Protein AF-A0A2T4VBN2-F1 (afdb_monomer_lite)

Structure (mmCIF, N/CA/C/O backbone):
data_AF-A0A2T4VBN2-F1
#
_entry.id   AF-A0A2T4VBN2-F1
#
loop_
_atom_site.group_PDB
_atom_site.id
_atom_site.type_symbol
_atom_site.label_atom_id
_atom_site.label_alt_id
_atom_site.label_comp_id
_atom_site.label_asym_id
_atom_site.label_entity_id
_atom_site.label_seq_id
_atom_site.pdbx_PDB_ins_code
_atom_site.Cartn_x
_atom_site.Cartn_y
_atom_site.Cartn_z
_atom_site.occupancy
_atom_site.B_iso_or_equiv
_atom_site.auth_seq_id
_atom_site.auth_comp_id
_atom_site.auth_asym_id
_atom_site.auth_atom_id
_atom_site.pdbx_PDB_model_num
ATOM 1 N N . MET A 1 1 ? -14.893 37.571 8.658 1.00 33.41 1 MET A N 1
ATOM 2 C CA . MET A 1 1 ? -15.245 36.836 7.419 1.00 33.41 1 MET A CA 1
ATOM 3 C C . MET A 1 1 ? -14.969 35.357 7.660 1.00 33.41 1 MET A C 1
ATOM 5 O O . MET A 1 1 ? -13.804 34.991 7.720 1.00 33.41 1 MET A O 1
ATOM 9 N N . SER A 1 2 ? -15.997 34.533 7.894 1.00 36.75 2 SER A N 1
ATOM 10 C CA . SER A 1 2 ? -15.794 33.110 8.220 1.00 36.75 2 SER A CA 1
ATOM 11 C C . SER A 1 2 ? -15.660 32.275 6.946 1.00 36.75 2 SER A C 1
ATOM 13 O O . SER A 1 2 ? -16.577 32.267 6.126 1.00 36.75 2 SER A O 1
ATOM 15 N N . LYS A 1 3 ? -14.530 31.581 6.764 1.00 37.19 3 LYS A N 1
ATOM 16 C CA . LYS A 1 3 ? -14.321 30.634 5.656 1.00 37.19 3 LYS A CA 1
ATOM 17 C C . LYS A 1 3 ? -14.741 29.217 6.066 1.00 37.19 3 LYS A C 1
ATOM 19 O O . LYS A 1 3 ? -13.920 28.307 6.055 1.00 37.19 3 LYS A O 1
ATOM 24 N N . ASP A 1 4 ? -16.029 29.018 6.346 1.00 41.53 4 ASP A N 1
ATOM 25 C CA . ASP A 1 4 ? -16.630 27.674 6.381 1.00 41.53 4 ASP A CA 1
ATOM 26 C C . ASP A 1 4 ? -16.836 27.154 4.946 1.00 41.53 4 ASP A C 1
ATOM 28 O O . ASP A 1 4 ? -17.954 26.922 4.477 1.00 41.53 4 ASP A O 1
ATOM 32 N N . GLN A 1 5 ? -15.733 26.967 4.213 1.00 40.44 5 GLN A N 1
ATOM 33 C CA . GLN A 1 5 ? -15.780 26.108 3.038 1.00 40.44 5 GLN A CA 1
ATOM 34 C C . GLN A 1 5 ? -16.047 24.688 3.530 1.00 40.44 5 GLN A C 1
ATOM 36 O O . GLN A 1 5 ? -15.193 24.075 4.165 1.00 40.44 5 GLN A O 1
ATOM 41 N N . HIS A 1 6 ? -17.235 24.165 3.215 1.00 40.69 6 HIS A N 1
ATOM 42 C CA . HIS A 1 6 ? -17.520 22.739 3.318 1.00 40.69 6 HIS A CA 1
ATOM 43 C C . HIS A 1 6 ? -16.578 22.002 2.363 1.00 40.69 6 HIS A C 1
ATOM 45 O O . HIS A 1 6 ? -16.879 21.812 1.183 1.00 40.69 6 HIS A O 1
ATOM 51 N N . GLN A 1 7 ? -15.406 21.634 2.875 1.00 47.69 7 GLN A N 1
ATOM 52 C CA . GLN A 1 7 ? -14.423 20.838 2.169 1.00 47.69 7 GLN A CA 1
ATOM 53 C C . GLN A 1 7 ? -15.072 19.482 1.893 1.00 47.69 7 GLN A C 1
ATOM 55 O O . GLN A 1 7 ? -15.218 18.665 2.802 1.00 47.69 7 GLN A O 1
ATOM 60 N N . ARG A 1 8 ? -15.543 19.281 0.652 1.00 56.41 8 ARG A N 1
ATOM 61 C CA . ARG A 1 8 ? -16.151 18.019 0.218 1.00 56.41 8 ARG A CA 1
ATOM 62 C C . ARG A 1 8 ? -15.183 16.896 0.571 1.00 56.41 8 ARG A C 1
ATOM 64 O O . ARG A 1 8 ? -14.073 16.864 0.043 1.00 56.41 8 ARG A O 1
ATOM 71 N N . VAL A 1 9 ? -15.607 16.010 1.470 1.00 64.94 9 VAL A N 1
ATOM 72 C CA . VAL A 1 9 ? -14.849 14.809 1.817 1.00 64.94 9 VAL A CA 1
ATOM 73 C C . VAL A 1 9 ? -14.771 13.973 0.549 1.00 64.94 9 VAL A C 1
ATOM 75 O O . VAL A 1 9 ? -15.786 13.473 0.067 1.00 64.94 9 VAL A O 1
ATOM 78 N N . VAL A 1 10 ? -13.580 13.892 -0.039 1.00 87.06 10 VAL A N 1
ATOM 79 C CA . VAL A 1 10 ? -13.351 13.057 -1.217 1.00 87.06 10 VAL A CA 1
ATOM 80 C C . VAL A 1 10 ? -13.270 11.622 -0.716 1.00 87.06 10 VAL A C 1
ATOM 82 O O . VAL A 1 10 ? -12.454 11.321 0.150 1.00 87.06 10 VAL A O 1
ATOM 85 N N . GLN A 1 11 ? -14.133 10.750 -1.219 1.00 91.88 11 GLN A N 1
ATOM 86 C CA . GLN A 1 11 ? -14.178 9.346 -0.825 1.00 91.88 11 GLN A CA 1
ATOM 87 C C . GLN A 1 11 ? -13.622 8.469 -1.950 1.00 91.88 11 GLN A C 1
ATOM 89 O O . GLN A 1 11 ? -13.894 8.723 -3.123 1.00 91.88 11 GLN A O 1
ATOM 94 N N . LEU A 1 12 ? -12.861 7.437 -1.586 1.00 92.38 12 LEU A N 1
ATOM 95 C CA . LEU A 1 12 ? -12.410 6.382 -2.491 1.00 92.38 12 LEU A CA 1
ATOM 96 C C . LEU A 1 12 ? -12.657 5.031 -1.812 1.00 92.38 12 LEU A C 1
ATOM 98 O O . LEU A 1 12 ? -12.034 4.717 -0.797 1.00 92.38 12 LEU A O 1
ATOM 102 N N . GLY A 1 13 ? -13.622 4.264 -2.324 1.00 91.62 13 GLY A N 1
ATOM 103 C CA . GLY A 1 13 ? -14.092 3.038 -1.672 1.00 91.62 13 GLY A CA 1
ATOM 104 C C . GLY A 1 13 ? -14.516 3.293 -0.211 1.00 91.62 13 GLY A C 1
ATOM 105 O O . GLY A 1 13 ? -15.238 4.261 0.052 1.00 91.62 13 GLY A O 1
ATOM 106 N N . PRO A 1 14 ? -14.058 2.485 0.764 1.00 93.44 14 PRO A N 1
ATOM 107 C CA . PRO A 1 14 ? -14.363 2.680 2.183 1.00 93.44 14 PRO A CA 1
ATOM 108 C C . PRO A 1 14 ? -13.505 3.773 2.852 1.00 93.44 14 PRO A C 1
ATOM 110 O O . PRO A 1 14 ? -13.537 3.905 4.074 1.00 93.44 14 PRO A O 1
ATOM 113 N N . TYR A 1 15 ? -12.712 4.555 2.108 1.00 95.88 15 TYR A N 1
ATOM 114 C CA . TYR A 1 15 ? -11.770 5.525 2.675 1.00 95.88 15 TYR A CA 1
ATOM 115 C C . TYR A 1 15 ? -12.179 6.978 2.423 1.00 95.88 15 TYR A C 1
ATOM 117 O O . TYR A 1 15 ? -12.387 7.408 1.289 1.00 95.88 15 TYR A O 1
ATOM 125 N N . GLN A 1 16 ? -12.218 7.768 3.495 1.00 95.25 16 GLN A N 1
ATOM 126 C CA . GLN A 1 16 ? -12.316 9.225 3.450 1.00 95.25 16 GLN A CA 1
ATOM 127 C C . GLN A 1 16 ? -10.909 9.800 3.257 1.00 95.25 16 GLN A C 1
ATOM 129 O O . GLN A 1 16 ? -10.052 9.657 4.136 1.00 95.25 16 GLN A O 1
ATOM 134 N N . LEU A 1 17 ? -10.655 10.425 2.107 1.00 95.19 17 LEU A N 1
ATOM 135 C CA . LEU A 1 17 ? -9.353 10.984 1.757 1.00 95.19 17 LEU A CA 1
ATOM 136 C C . LEU A 1 17 ? -9.134 12.342 2.434 1.00 95.19 17 LEU A C 1
ATOM 138 O O . LEU A 1 17 ? -9.977 13.239 2.390 1.00 95.19 17 LEU A O 1
ATOM 142 N N . GLY A 1 18 ? -7.958 12.490 3.034 1.00 93.12 18 GLY A N 1
ATOM 143 C CA . GLY A 1 18 ? -7.433 13.728 3.590 1.00 93.12 18 GLY A CA 1
ATOM 144 C C . GLY A 1 18 ? -6.305 14.307 2.722 1.00 93.12 18 GLY A C 1
ATOM 145 O O . GLY A 1 18 ? -6.361 14.238 1.491 1.00 93.12 18 GLY A O 1
ATOM 146 N N . PRO A 1 19 ? -5.266 14.910 3.331 1.00 92.75 19 PRO A N 1
ATOM 147 C CA . PRO A 1 19 ? -4.155 15.502 2.591 1.00 92.75 19 PRO A CA 1
ATOM 148 C C . PRO A 1 19 ? -3.404 14.497 1.704 1.00 92.75 19 PRO A C 1
ATOM 150 O O . PRO A 1 19 ? -2.981 13.432 2.160 1.00 92.75 19 PRO A O 1
ATOM 153 N N . ARG A 1 20 ? -3.176 14.886 0.444 1.00 93.06 20 ARG A N 1
ATOM 154 C CA . ARG A 1 20 ? -2.296 14.186 -0.504 1.00 93.06 20 ARG A CA 1
ATOM 155 C C . ARG A 1 20 ? -0.831 14.521 -0.226 1.00 93.06 20 ARG A C 1
ATOM 157 O O . ARG A 1 20 ? -0.501 15.692 -0.019 1.00 93.06 20 ARG A O 1
ATOM 164 N N . TYR A 1 21 ? 0.060 13.538 -0.303 1.00 92.06 21 TYR A N 1
ATOM 165 C CA . TYR A 1 21 ? 1.497 13.803 -0.309 1.00 92.06 21 TYR A CA 1
ATOM 166 C C . TYR A 1 21 ? 1.943 14.445 -1.629 1.00 92.06 21 TYR A C 1
ATOM 168 O O . TYR A 1 21 ? 1.434 14.150 -2.711 1.00 92.06 21 TYR A O 1
ATOM 176 N N . LYS A 1 22 ? 2.899 15.372 -1.529 1.00 89.69 22 LYS A N 1
ATOM 177 C CA . LYS A 1 22 ? 3.542 16.013 -2.681 1.00 89.69 22 LYS A CA 1
ATOM 178 C C . LYS A 1 22 ? 4.793 15.228 -3.070 1.00 89.69 22 LYS A C 1
ATOM 180 O O . LYS A 1 22 ? 5.431 14.639 -2.202 1.00 89.69 22 LYS A O 1
ATOM 185 N N . HIS A 1 23 ? 5.175 15.301 -4.345 1.00 84.00 23 HIS A N 1
ATOM 186 C CA . HIS A 1 23 ? 6.388 14.663 -4.874 1.00 84.00 23 HIS A CA 1
ATOM 187 C C . HIS A 1 23 ? 6.429 13.157 -4.560 1.00 84.00 23 HIS A C 1
ATOM 189 O O . HIS A 1 23 ? 7.374 12.666 -3.946 1.00 84.00 23 HIS A O 1
ATOM 195 N N . THR A 1 24 ? 5.361 12.451 -4.941 1.00 82.88 24 THR A N 1
ATOM 196 C CA . THR A 1 24 ? 5.227 10.985 -4.872 1.00 82.88 24 THR A CA 1
ATOM 197 C C . THR A 1 24 ? 5.881 10.268 -6.058 1.00 82.88 24 THR A C 1
ATOM 199 O O . THR A 1 24 ? 5.716 9.066 -6.180 1.00 82.88 24 THR A O 1
ATOM 202 N N . GLY A 1 25 ? 6.632 10.978 -6.910 1.00 76.00 25 GLY A N 1
ATOM 203 C CA . GLY A 1 25 ? 7.320 10.392 -8.063 1.00 76.00 25 GLY A CA 1
ATOM 204 C C . GLY A 1 25 ? 6.351 9.687 -9.010 1.00 76.00 25 GLY A C 1
ATOM 205 O O . GLY A 1 25 ? 5.314 10.252 -9.367 1.00 76.00 25 GLY A O 1
ATOM 206 N N . GLU A 1 26 ? 6.699 8.457 -9.369 1.00 77.00 26 GLU A N 1
ATOM 207 C CA . GLU A 1 26 ? 5.899 7.554 -10.201 1.00 77.00 26 GLU A CA 1
ATOM 208 C C . GLU A 1 26 ? 4.874 6.738 -9.395 1.00 77.00 26 GLU A C 1
ATOM 210 O O . GLU A 1 26 ? 3.950 6.191 -9.979 1.00 77.00 26 GLU A O 1
ATOM 215 N N . PHE A 1 27 ? 4.927 6.757 -8.056 1.00 76.69 27 PHE A N 1
ATOM 216 C CA . PHE A 1 27 ? 4.024 6.022 -7.151 1.00 76.69 27 PHE A CA 1
ATOM 217 C C . PHE A 1 27 ? 2.620 6.659 -7.032 1.00 76.69 27 PHE A C 1
ATOM 219 O O . PHE A 1 27 ? 2.088 6.862 -5.935 1.00 76.69 27 PHE A O 1
ATOM 226 N N . GLY A 1 28 ? 2.036 7.070 -8.159 1.00 86.75 28 GLY A N 1
ATOM 227 C CA . GLY A 1 28 ? 0.695 7.637 -8.269 1.00 86.75 28 GLY A CA 1
ATOM 228 C C . GLY A 1 28 ? 0.395 8.782 -7.287 1.00 86.75 28 GLY A C 1
ATOM 229 O O . GLY A 1 28 ? 1.195 9.697 -7.053 1.00 86.75 28 GLY A O 1
ATOM 230 N N . ARG A 1 29 ? -0.816 8.771 -6.716 1.00 91.56 29 ARG A N 1
ATOM 231 C CA . ARG A 1 29 ? -1.278 9.735 -5.704 1.00 91.56 29 ARG A CA 1
ATOM 232 C C . ARG A 1 29 ? -1.462 9.038 -4.358 1.00 91.56 29 ARG A C 1
ATOM 234 O O . ARG A 1 29 ? -2.433 8.315 -4.173 1.00 91.56 29 ARG A O 1
ATOM 241 N N . ILE A 1 30 ? -0.584 9.331 -3.401 1.00 94.25 30 ILE A N 1
ATOM 242 C CA . ILE A 1 30 ? -0.689 8.823 -2.024 1.00 94.25 30 ILE A CA 1
ATOM 243 C C . ILE A 1 30 ? -1.410 9.844 -1.135 1.00 94.25 30 ILE A C 1
ATOM 245 O O . ILE A 1 30 ? -1.046 11.025 -1.106 1.00 94.25 30 ILE A O 1
ATOM 249 N N . PHE A 1 31 ? -2.406 9.389 -0.378 1.00 95.06 31 PHE A N 1
ATOM 250 C CA . PHE A 1 31 ? -3.195 10.188 0.562 1.00 95.06 31 PHE A CA 1
ATOM 251 C C . PHE A 1 31 ? -3.078 9.656 1.993 1.00 95.06 31 PHE A C 1
ATOM 253 O O . PHE A 1 31 ? -3.071 8.445 2.211 1.00 95.06 31 PHE A O 1
ATOM 260 N N . ARG A 1 32 ? -3.099 10.561 2.982 1.00 95.69 32 ARG A N 1
ATOM 261 C CA . ARG A 1 32 ? -3.588 10.210 4.326 1.00 95.69 32 ARG A CA 1
ATOM 262 C C . ARG A 1 32 ? -5.097 10.046 4.244 1.00 95.69 32 ARG A C 1
ATOM 264 O O . ARG A 1 32 ? -5.766 10.932 3.717 1.00 95.69 32 ARG A O 1
ATOM 271 N N . ALA A 1 33 ? -5.634 8.962 4.780 1.00 96.38 33 ALA A N 1
ATOM 272 C CA . ALA A 1 33 ? -7.062 8.674 4.751 1.00 96.38 33 ALA A CA 1
ATOM 273 C C . ALA A 1 33 ? -7.536 8.056 6.071 1.00 96.38 33 ALA A C 1
ATOM 275 O O . ALA A 1 33 ? -6.732 7.603 6.885 1.00 96.38 33 ALA A O 1
ATOM 276 N N . ARG A 1 34 ? -8.850 8.013 6.291 1.00 95.56 34 ARG A N 1
ATOM 277 C CA . ARG A 1 34 ? -9.452 7.209 7.364 1.00 95.56 34 ARG A CA 1
ATOM 278 C C . ARG A 1 34 ? -10.494 6.269 6.783 1.00 95.56 34 ARG A C 1
ATOM 280 O O . ARG A 1 34 ? -11.277 6.685 5.931 1.00 95.56 34 ARG A O 1
ATOM 287 N N . ARG A 1 35 ? -10.525 5.018 7.244 1.00 94.75 35 ARG A N 1
ATOM 288 C CA . ARG A 1 35 ? -11.611 4.086 6.904 1.00 94.75 35 ARG A CA 1
ATOM 289 C C . ARG A 1 35 ? -12.920 4.622 7.497 1.00 94.75 35 ARG A C 1
ATOM 291 O O . ARG A 1 35 ? -12.962 4.944 8.683 1.00 94.75 35 ARG A O 1
ATOM 298 N N . ALA A 1 36 ? -13.969 4.730 6.689 1.00 92.06 36 ALA A N 1
ATOM 299 C CA . ALA A 1 36 ? -15.209 5.418 7.034 1.00 92.06 36 ALA A CA 1
ATOM 300 C C . ALA A 1 36 ? -15.945 4.770 8.220 1.00 92.06 36 ALA A C 1
ATOM 302 O O . ALA A 1 36 ? -16.417 5.482 9.104 1.00 92.06 36 ALA A O 1
ATOM 303 N N . GLU A 1 37 ? -15.997 3.434 8.286 1.00 91.06 37 GLU A N 1
ATOM 304 C CA . GLU A 1 37 ? -16.775 2.720 9.315 1.00 91.06 37 GLU A CA 1
ATOM 305 C C . GLU A 1 37 ? -16.076 2.681 10.688 1.00 91.06 37 GLU A C 1
ATOM 307 O O . GLU A 1 37 ? -16.722 2.618 11.741 1.00 91.06 37 GLU A O 1
ATOM 312 N N . THR A 1 38 ? -14.740 2.682 10.701 1.00 93.25 38 THR A N 1
ATOM 313 C CA . THR A 1 38 ? -13.936 2.504 11.925 1.00 93.25 38 THR A CA 1
ATOM 314 C C . THR A 1 38 ? -13.242 3.782 12.385 1.00 93.25 38 THR A C 1
ATOM 316 O O . THR A 1 38 ? -12.921 3.907 13.564 1.00 93.25 38 THR A O 1
ATOM 319 N N . GLY A 1 39 ? -12.999 4.737 11.485 1.00 94.44 39 GLY A N 1
ATOM 320 C CA . GLY A 1 39 ? -12.151 5.902 11.735 1.00 94.44 39 GLY A CA 1
ATOM 321 C C . GLY A 1 39 ? -10.651 5.586 11.802 1.00 94.44 39 GLY A C 1
ATOM 322 O O . GLY A 1 39 ? -9.858 6.480 12.119 1.00 94.44 39 GLY A O 1
ATOM 323 N N . ALA A 1 40 ? -10.250 4.336 11.530 1.00 96.00 40 ALA A N 1
ATOM 324 C CA . ALA A 1 40 ? -8.856 3.902 11.574 1.00 96.00 40 ALA A CA 1
ATOM 325 C C . ALA A 1 40 ? -8.017 4.669 10.534 1.00 96.00 40 ALA A C 1
ATOM 327 O O . ALA A 1 40 ? -8.493 4.853 9.406 1.00 96.00 40 ALA A O 1
ATOM 328 N N . PRO A 1 41 ? -6.811 5.145 10.891 1.00 96.88 41 PRO A N 1
ATOM 329 C CA . PRO A 1 41 ? -5.929 5.816 9.947 1.00 96.88 41 PRO A CA 1
ATOM 330 C C . PRO A 1 41 ? -5.421 4.830 8.889 1.00 96.88 41 PRO A C 1
ATOM 332 O O . PRO A 1 41 ? -5.183 3.659 9.169 1.00 96.88 41 PRO A O 1
ATOM 335 N N . ALA A 1 42 ? -5.265 5.317 7.663 1.00 96.50 42 ALA A N 1
ATOM 336 C CA . ALA A 1 42 ? -4.808 4.547 6.518 1.00 96.50 42 ALA A CA 1
ATOM 337 C C . ALA A 1 42 ? -3.958 5.420 5.586 1.00 96.50 42 ALA A C 1
ATOM 339 O O . ALA A 1 42 ? -4.099 6.648 5.547 1.00 96.50 42 ALA A O 1
ATOM 340 N N . LEU A 1 43 ? -3.107 4.771 4.797 1.00 96.38 43 LEU A N 1
ATOM 341 C CA . LEU A 1 43 ? -2.573 5.344 3.567 1.00 96.38 43 LEU A CA 1
ATOM 342 C C . LEU A 1 43 ? -3.372 4.770 2.402 1.00 96.38 43 LEU A C 1
ATOM 344 O O . LEU A 1 43 ? -3.719 3.593 2.417 1.00 96.38 43 LEU A O 1
ATOM 348 N N . VAL A 1 44 ? -3.678 5.604 1.414 1.00 95.25 44 VAL A N 1
ATOM 349 C CA . VAL A 1 44 ? -4.374 5.179 0.196 1.00 95.25 44 VAL A CA 1
ATOM 350 C C . VAL A 1 44 ? -3.539 5.598 -1.000 1.00 95.25 44 VAL A C 1
ATOM 352 O O . VAL A 1 44 ? -3.301 6.793 -1.196 1.00 95.25 44 VAL A O 1
ATOM 355 N N . LEU A 1 45 ? -3.101 4.613 -1.778 1.00 93.25 45 LEU A N 1
ATOM 356 C CA . LEU A 1 45 ? -2.563 4.806 -3.116 1.00 93.25 45 LEU A CA 1
ATOM 357 C C . LEU A 1 45 ? -3.728 4.873 -4.103 1.00 93.25 45 LEU A C 1
ATOM 359 O O . LEU A 1 45 ? -4.625 4.036 -4.085 1.00 93.25 45 LEU A O 1
ATOM 363 N N . GLN A 1 46 ? -3.714 5.887 -4.959 1.00 91.50 46 GLN A N 1
ATOM 364 C CA . GLN A 1 46 ? -4.576 5.970 -6.125 1.00 91.50 46 GLN A CA 1
ATOM 365 C C . GLN A 1 46 ? -3.683 6.076 -7.369 1.00 91.50 46 GLN A C 1
ATOM 367 O O . GLN A 1 46 ? -3.043 7.126 -7.546 1.00 91.50 46 GLN A O 1
ATOM 372 N N . PRO A 1 47 ? -3.659 5.049 -8.238 1.00 88.25 47 PRO A N 1
ATOM 373 C CA . PRO A 1 47 ? -2.993 5.112 -9.534 1.00 88.25 47 PRO A CA 1
ATOM 374 C C . PRO A 1 47 ? -3.434 6.323 -10.378 1.00 88.25 47 PRO A C 1
ATOM 376 O O . PRO A 1 47 ? -4.429 7.021 -10.101 1.00 88.25 47 PRO A O 1
ATOM 379 N N . THR A 1 48 ? -2.654 6.628 -11.410 1.00 85.44 48 THR A N 1
ATOM 380 C CA . THR A 1 48 ? -2.990 7.658 -12.405 1.00 85.44 48 THR A CA 1
ATOM 381 C C . THR A 1 48 ? -2.872 7.077 -13.806 1.00 85.44 48 THR A C 1
ATOM 383 O O . THR A 1 48 ? -2.354 5.986 -13.969 1.00 85.44 48 THR A O 1
ATOM 386 N N . ALA A 1 49 ? -3.305 7.804 -14.837 1.00 78.81 49 ALA A N 1
ATOM 387 C CA . ALA A 1 49 ? -3.212 7.328 -16.220 1.00 78.81 49 ALA A CA 1
ATOM 388 C C . ALA A 1 49 ? -1.768 7.054 -16.707 1.00 78.81 49 ALA A C 1
ATOM 390 O O . ALA A 1 49 ? -1.597 6.425 -17.740 1.00 78.81 49 ALA A O 1
ATOM 391 N N . ARG A 1 50 ? -0.737 7.516 -15.980 1.00 73.31 50 ARG A N 1
ATOM 392 C CA . ARG A 1 50 ? 0.680 7.170 -16.225 1.00 73.31 50 ARG A CA 1
ATOM 393 C C . ARG A 1 50 ? 1.121 5.847 -15.580 1.00 73.31 50 ARG A C 1
ATOM 395 O O . ARG A 1 50 ? 2.252 5.441 -15.778 1.00 73.31 50 ARG A O 1
ATOM 402 N N . GLN A 1 51 ? 0.246 5.263 -14.770 1.00 75.88 51 GLN A N 1
ATOM 403 C CA . GLN A 1 51 ? 0.379 4.023 -14.006 1.00 75.88 51 GLN A CA 1
ATOM 404 C C . GLN A 1 51 ? -0.895 3.195 -14.234 1.00 75.88 51 GLN A C 1
ATOM 406 O O . GLN A 1 51 ? -1.568 2.779 -13.293 1.00 75.88 51 GLN A O 1
ATOM 411 N N . ALA A 1 52 ? -1.341 3.114 -15.493 1.00 73.12 52 ALA A N 1
ATOM 412 C CA . ALA A 1 52 ? -2.558 2.383 -15.842 1.00 73.12 52 ALA A CA 1
ATOM 413 C C . ALA A 1 52 ? -2.350 0.864 -15.738 1.00 73.12 52 ALA A C 1
ATOM 415 O O . ALA A 1 52 ? -3.304 0.145 -15.465 1.00 73.12 52 ALA A O 1
ATOM 416 N N . GLU A 1 53 ? -1.107 0.414 -15.927 1.00 77.62 53 GLU A N 1
ATOM 417 C CA . GLU A 1 53 ? -0.675 -0.979 -15.793 1.00 77.62 53 GLU A CA 1
ATOM 418 C C . GLU A 1 53 ? -0.432 -1.358 -14.320 1.00 77.62 53 GLU A C 1
ATOM 420 O O . GLU A 1 53 ? -0.749 -2.474 -13.931 1.00 77.62 53 GLU A O 1
ATOM 425 N N . ASP A 1 54 ? -0.025 -0.406 -13.465 1.00 77.75 54 ASP A N 1
ATOM 426 C CA . ASP A 1 54 ? 0.065 -0.575 -11.998 1.00 77.75 54 ASP A CA 1
ATOM 427 C C . ASP A 1 54 ? -1.303 -0.432 -11.283 1.00 77.75 54 ASP A C 1
ATOM 429 O O . ASP A 1 54 ? -1.389 -0.089 -10.097 1.00 77.75 54 ASP A O 1
ATOM 433 N N . ALA A 1 55 ? -2.413 -0.583 -12.009 1.00 85.12 55 ALA A N 1
ATOM 434 C CA . ALA A 1 55 ? -3.748 -0.538 -11.427 1.00 85.12 55 ALA A CA 1
ATOM 435 C C . ALA A 1 55 ? -4.142 -1.937 -10.919 1.00 85.12 55 ALA A C 1
ATOM 437 O O . ALA A 1 55 ? -4.075 -2.878 -11.706 1.00 85.12 55 ALA A O 1
ATOM 438 N N . PRO A 1 56 ? -4.619 -2.085 -9.662 1.00 86.31 56 PRO A N 1
ATOM 439 C CA . PRO A 1 56 ? -5.023 -3.386 -9.141 1.00 86.31 56 PRO A CA 1
ATOM 440 C C . PRO A 1 56 ? -6.054 -4.072 -10.040 1.00 86.31 56 PRO A C 1
ATOM 442 O O . PRO A 1 56 ? -7.108 -3.501 -10.341 1.00 86.31 56 PRO A O 1
ATOM 445 N N . LEU A 1 57 ? -5.743 -5.297 -10.452 1.00 85.81 57 LEU A N 1
ATOM 446 C CA . LEU A 1 57 ? -6.558 -6.111 -11.345 1.00 85.81 57 LEU A CA 1
ATOM 447 C C . LEU A 1 57 ? -7.673 -6.837 -10.588 1.00 85.81 57 LEU A C 1
ATOM 449 O O . LEU A 1 57 ? -8.716 -7.144 -11.172 1.00 85.81 57 LEU A O 1
ATOM 453 N N . THR A 1 58 ? -7.477 -7.124 -9.293 1.00 87.25 58 THR A N 1
ATOM 454 C CA . THR A 1 58 ? -8.462 -7.862 -8.484 1.00 87.25 58 THR A CA 1
ATOM 455 C C . THR A 1 58 ? -8.582 -7.348 -7.046 1.00 87.25 58 THR A C 1
ATOM 457 O O . THR A 1 58 ? -7.621 -6.873 -6.444 1.00 87.25 58 THR A O 1
ATOM 460 N N . ASP A 1 59 ? -9.784 -7.457 -6.470 1.00 88.94 59 ASP A N 1
ATOM 461 C CA . ASP A 1 59 ? -10.051 -7.033 -5.093 1.00 88.94 59 ASP A CA 1
ATOM 462 C C . ASP A 1 59 ? -9.450 -8.014 -4.070 1.00 88.94 59 ASP A C 1
ATOM 464 O O . ASP A 1 59 ? -9.980 -9.106 -3.845 1.00 88.94 59 ASP A O 1
ATOM 468 N N . TRP A 1 60 ? -8.405 -7.573 -3.371 1.00 92.19 60 TRP A N 1
ATOM 469 C CA . TRP A 1 60 ? -7.827 -8.257 -2.213 1.00 92.19 60 TRP A CA 1
ATOM 470 C C . TRP A 1 60 ? -8.143 -7.540 -0.897 1.00 92.19 60 TRP A C 1
ATOM 472 O O . TRP A 1 60 ? -8.128 -6.310 -0.812 1.00 92.19 60 TRP A O 1
ATOM 482 N N . GLN A 1 61 ? -8.347 -8.306 0.180 1.00 93.62 61 GLN A N 1
ATOM 483 C CA . GLN A 1 61 ? -8.130 -7.817 1.545 1.00 93.62 61 GLN A CA 1
ATOM 484 C C . GLN A 1 61 ? -7.248 -8.775 2.331 1.00 93.62 61 GLN A C 1
ATOM 486 O O . GLN A 1 61 ? -7.579 -9.949 2.499 1.00 93.62 61 GLN A O 1
ATOM 491 N N . VAL A 1 62 ? -6.155 -8.233 2.864 1.00 95.19 62 VAL A N 1
ATOM 492 C CA . VAL A 1 62 ? -5.229 -8.938 3.747 1.00 95.19 62 VAL A CA 1
ATOM 493 C C . VAL A 1 62 ? -4.983 -8.142 5.021 1.00 95.19 62 VAL A C 1
ATOM 495 O O . VAL A 1 62 ? -5.108 -6.915 5.046 1.00 95.19 62 VAL A O 1
ATOM 498 N N . ARG A 1 63 ? -4.579 -8.850 6.072 1.00 95.12 63 ARG A N 1
ATOM 499 C CA . ARG A 1 63 ? -4.156 -8.290 7.351 1.00 95.12 63 ARG A CA 1
ATOM 500 C C . ARG A 1 63 ? -2.721 -8.712 7.637 1.00 95.12 63 ARG A C 1
ATOM 502 O O . ARG A 1 63 ? -2.416 -9.900 7.666 1.00 95.12 63 ARG A O 1
ATOM 509 N N . LEU A 1 64 ? -1.855 -7.724 7.856 1.00 95.12 64 LEU A N 1
ATOM 510 C CA . LEU A 1 64 ? -0.486 -7.924 8.324 1.00 95.12 64 LEU A CA 1
ATOM 511 C C . LEU A 1 64 ? -0.440 -7.696 9.836 1.00 95.12 64 LEU A C 1
ATOM 513 O O . LEU A 1 64 ? -0.799 -6.620 10.317 1.00 95.12 64 LEU A O 1
ATOM 517 N N . THR A 1 65 ? 0.027 -8.699 10.572 1.00 95.38 65 THR A N 1
ATOM 518 C CA . THR A 1 65 ? 0.125 -8.679 12.034 1.00 95.38 65 THR A CA 1
ATOM 519 C C . THR A 1 65 ? 1.576 -8.886 12.448 1.00 95.38 65 THR A C 1
ATOM 521 O O . THR A 1 65 ? 2.251 -9.781 11.943 1.00 95.38 65 THR A O 1
ATOM 524 N N . SER A 1 66 ? 2.051 -8.083 13.398 1.00 95.81 66 SER A N 1
ATOM 525 C CA . SER A 1 66 ? 3.327 -8.279 14.087 1.00 95.81 66 SER A CA 1
ATOM 526 C C . SER A 1 66 ? 3.066 -8.354 15.586 1.00 95.81 66 SER A C 1
ATOM 528 O O . SER A 1 66 ? 2.332 -7.531 16.134 1.00 95.81 66 SER A O 1
ATOM 530 N N . SER A 1 67 ? 3.655 -9.347 16.243 1.00 96.31 67 SER A N 1
ATOM 531 C CA . SER A 1 67 ? 3.569 -9.564 17.684 1.00 96.31 67 SER A CA 1
ATOM 532 C C . SER A 1 67 ? 4.963 -9.765 18.259 1.00 96.31 67 SER A C 1
ATOM 534 O O . SER A 1 67 ? 5.816 -10.395 17.636 1.00 96.31 67 SER A O 1
ATOM 536 N N . VAL A 1 68 ? 5.177 -9.262 19.477 1.00 96.75 68 VAL A N 1
ATOM 537 C CA . VAL A 1 68 ? 6.425 -9.438 20.238 1.00 96.75 68 VAL A CA 1
ATOM 538 C C . VAL A 1 68 ? 6.323 -10.517 21.324 1.00 96.75 68 VAL A C 1
ATOM 540 O O . VAL A 1 68 ? 7.351 -10.975 21.813 1.00 96.75 68 VAL A O 1
ATOM 543 N N . ALA A 1 69 ? 5.110 -10.940 21.702 1.00 91.75 69 ALA A N 1
ATOM 544 C CA . ALA A 1 69 ? 4.878 -11.924 22.763 1.00 91.75 69 ALA A CA 1
ATOM 545 C C . ALA A 1 69 ? 3.570 -12.725 22.532 1.00 91.75 69 ALA A C 1
ATOM 547 O O . ALA A 1 69 ? 2.496 -12.224 22.864 1.00 91.75 69 ALA A O 1
ATOM 548 N N . PRO A 1 70 ? 3.631 -13.962 21.991 1.00 94.69 70 PRO A N 1
ATOM 549 C CA . PRO A 1 70 ? 4.809 -14.600 21.392 1.00 94.69 70 PRO A CA 1
ATOM 550 C C . PRO A 1 70 ? 5.291 -13.833 20.152 1.00 94.69 70 PRO A C 1
ATOM 552 O O . PRO A 1 70 ? 4.511 -13.125 19.515 1.00 94.69 70 PRO A O 1
ATOM 555 N N . ALA A 1 71 ? 6.575 -13.954 19.815 1.00 96.31 71 ALA A N 1
ATOM 556 C CA . ALA A 1 71 ? 7.150 -13.253 18.671 1.00 96.31 71 ALA A CA 1
ATOM 557 C C . ALA A 1 71 ? 6.722 -13.915 17.349 1.00 96.31 71 ALA A C 1
ATOM 559 O O . ALA A 1 71 ? 7.077 -15.067 17.102 1.00 96.31 71 ALA A O 1
ATOM 560 N N . TYR A 1 72 ? 5.968 -13.205 16.505 1.00 95.00 72 TYR A N 1
ATOM 561 C CA . TYR A 1 72 ? 5.594 -13.676 15.166 1.00 95.00 72 TYR A CA 1
ATOM 562 C C . TYR A 1 72 ? 5.240 -12.526 14.216 1.00 95.00 72 TYR A C 1
ATOM 564 O O . TYR A 1 72 ? 4.894 -11.419 14.636 1.00 95.00 72 TYR A O 1
ATOM 572 N N . PHE A 1 73 ? 5.271 -12.836 12.921 1.00 96.06 73 PHE A N 1
ATOM 573 C CA . PHE A 1 73 ? 4.631 -12.061 11.864 1.00 96.06 73 PHE A CA 1
ATOM 574 C C . PHE A 1 73 ? 3.622 -12.966 11.157 1.00 96.06 73 PHE A C 1
ATOM 576 O O . PHE A 1 73 ? 3.902 -14.148 10.955 1.00 96.06 73 PHE A O 1
ATOM 583 N N . ALA A 1 74 ? 2.456 -12.434 10.805 1.00 94.62 74 ALA A N 1
ATOM 584 C CA . ALA A 1 74 ? 1.416 -13.167 10.091 1.00 94.62 74 ALA A CA 1
ATOM 585 C C . ALA A 1 74 ? 0.827 -12.314 8.963 1.00 94.62 74 ALA A C 1
ATOM 587 O O . ALA A 1 74 ? 0.626 -11.109 9.131 1.00 94.62 74 ALA A O 1
ATOM 588 N N . LEU A 1 75 ? 0.532 -12.965 7.838 1.00 95.75 75 LEU A N 1
ATOM 589 C CA . LEU A 1 75 ? -0.291 -12.444 6.753 1.00 95.75 75 LEU A CA 1
ATOM 590 C C . LEU A 1 75 ? -1.548 -13.310 6.701 1.00 95.75 75 LEU A C 1
ATOM 592 O O . LEU A 1 75 ? -1.465 -14.520 6.502 1.00 95.75 75 LEU A O 1
ATOM 596 N N . GLU A 1 76 ? -2.704 -12.692 6.904 1.00 96.38 76 GLU A N 1
ATOM 597 C CA . GLU A 1 76 ? -4.008 -13.348 6.836 1.00 96.38 76 GLU A CA 1
ATOM 598 C C . GLU A 1 76 ? -4.779 -12.806 5.631 1.00 96.38 76 GLU A C 1
ATOM 600 O O . GLU A 1 76 ? -4.874 -11.592 5.458 1.00 96.38 76 GLU A O 1
ATOM 605 N N . VAL A 1 77 ? -5.355 -13.683 4.808 1.00 95.00 77 VAL A N 1
ATOM 606 C CA . VAL A 1 77 ? -6.270 -13.282 3.730 1.00 95.00 77 VAL A CA 1
ATOM 607 C C . VAL A 1 77 ? -7.674 -13.151 4.317 1.00 95.00 77 VAL A C 1
ATOM 609 O O . VAL A 1 77 ? -8.303 -14.150 4.657 1.00 95.00 77 VAL A O 1
ATOM 612 N N . GLU A 1 78 ? -8.168 -11.919 4.449 1.00 95.50 78 GLU A N 1
ATOM 613 C CA . GLU A 1 78 ? -9.529 -11.643 4.925 1.00 95.50 78 GLU A CA 1
ATOM 614 C C . GLU A 1 78 ? -10.563 -11.823 3.807 1.00 95.50 78 GLU A C 1
ATOM 616 O O . GLU A 1 78 ? -11.655 -12.336 4.054 1.00 95.50 78 GLU A O 1
ATOM 621 N N . ARG A 1 79 ? -10.229 -11.404 2.576 1.00 92.62 79 ARG A N 1
ATOM 622 C CA . ARG A 1 79 ? -11.041 -11.623 1.370 1.00 92.62 79 ARG A CA 1
ATOM 623 C C . ARG A 1 79 ? -10.137 -11.888 0.154 1.00 92.62 79 ARG A C 1
ATOM 625 O O . ARG A 1 79 ? -9.385 -10.984 -0.212 1.00 92.62 79 ARG A O 1
ATOM 632 N N . PRO A 1 80 ? -10.190 -13.089 -0.453 1.00 90.25 80 PRO A N 1
ATOM 633 C CA . PRO A 1 80 ? -9.536 -13.375 -1.727 1.00 90.25 80 PRO A CA 1
ATOM 634 C C . PRO A 1 80 ? -10.373 -12.855 -2.913 1.00 90.25 80 PRO A C 1
ATOM 636 O O . PRO A 1 80 ? -11.573 -12.604 -2.746 1.00 90.25 80 PRO A O 1
ATOM 639 N N . PRO A 1 81 ? -9.785 -12.755 -4.117 1.00 91.12 81 PRO A N 1
ATOM 640 C CA . PRO A 1 81 ? -10.504 -12.401 -5.332 1.00 91.12 81 PRO A CA 1
ATOM 641 C C . PRO A 1 81 ? -11.507 -13.494 -5.727 1.00 91.12 81 PRO A C 1
ATOM 643 O O . PRO A 1 81 ? -11.232 -14.689 -5.636 1.00 91.12 81 PRO A O 1
ATOM 646 N N . THR A 1 82 ? -12.686 -13.081 -6.195 1.00 84.56 82 THR A N 1
ATOM 647 C CA . THR A 1 82 ? -13.829 -13.986 -6.434 1.00 84.56 82 THR A CA 1
ATOM 648 C C . THR A 1 82 ? -13.698 -14.840 -7.702 1.00 84.56 82 THR A C 1
ATOM 650 O O . THR A 1 82 ? -14.323 -15.894 -7.794 1.00 84.56 82 THR A O 1
ATOM 653 N N . SER A 1 83 ? -12.934 -14.388 -8.701 1.00 70.62 83 SER A N 1
ATOM 654 C CA . SER A 1 83 ? -12.910 -14.992 -10.045 1.00 70.62 83 SER A CA 1
ATOM 655 C C . SER A 1 83 ? -11.563 -14.836 -10.763 1.00 70.62 83 SER A C 1
ATOM 657 O O . SER A 1 83 ? -11.530 -14.592 -11.967 1.00 70.62 83 SER A O 1
ATOM 659 N N . ALA A 1 84 ? -10.458 -14.933 -10.023 1.00 79.75 84 ALA A N 1
ATOM 660 C CA . ALA A 1 84 ? -9.105 -14.906 -10.573 1.00 79.75 84 ALA A CA 1
ATOM 661 C C . ALA A 1 84 ? -8.558 -16.329 -10.760 1.00 79.75 84 ALA A C 1
ATOM 663 O O . ALA A 1 84 ? -8.881 -17.233 -9.984 1.00 79.75 84 ALA A O 1
ATOM 664 N N . HIS A 1 85 ? -7.706 -16.531 -11.765 1.00 86.50 85 HIS A N 1
ATOM 665 C CA . HIS A 1 85 ? -6.929 -17.763 -11.874 1.00 86.50 85 HIS A CA 1
ATOM 666 C C . HIS A 1 85 ? -5.854 -17.793 -10.757 1.00 86.50 85 HIS A C 1
ATOM 668 O O . HIS A 1 85 ? -5.328 -16.736 -10.406 1.00 86.50 85 HIS A O 1
ATOM 674 N N . PRO A 1 86 ? -5.528 -18.953 -10.142 1.00 83.88 86 PRO A N 1
ATOM 675 C CA . PRO A 1 86 ? -4.720 -18.974 -8.915 1.00 83.88 86 PRO A CA 1
ATOM 676 C C . PRO A 1 86 ? -3.294 -18.423 -9.042 1.00 83.88 86 PRO A C 1
ATOM 678 O O . PRO A 1 86 ? -2.743 -17.977 -8.039 1.00 83.88 86 PRO A O 1
ATOM 681 N N . VAL A 1 87 ? -2.698 -18.468 -10.239 1.00 83.00 87 VAL A N 1
ATOM 682 C CA . VAL A 1 87 ? -1.357 -17.910 -10.497 1.00 83.00 87 VAL A CA 1
ATOM 683 C C . VAL A 1 87 ? -1.427 -16.386 -10.493 1.00 83.00 87 VAL A C 1
ATOM 685 O O . VAL A 1 87 ? -0.789 -15.749 -9.665 1.00 83.00 87 VAL A O 1
ATOM 688 N N . ASP A 1 88 ? -2.300 -15.831 -11.326 1.00 85.56 88 ASP A N 1
ATOM 689 C CA . ASP A 1 88 ? -2.569 -14.404 -11.490 1.00 85.56 88 ASP A CA 1
ATOM 690 C C . ASP A 1 88 ? -2.954 -13.769 -10.138 1.00 85.56 88 ASP A C 1
ATOM 692 O O . ASP A 1 88 ? -2.498 -12.690 -9.773 1.00 85.56 88 ASP A O 1
ATOM 696 N N . ALA A 1 89 ? -3.752 -14.489 -9.341 1.00 87.75 89 ALA A N 1
ATOM 697 C CA . ALA A 1 89 ? -4.115 -14.100 -7.984 1.00 87.75 89 ALA A CA 1
ATOM 698 C C . ALA A 1 89 ? -2.889 -14.012 -7.049 1.00 87.75 89 ALA A C 1
ATOM 700 O O . ALA A 1 89 ? -2.792 -13.088 -6.242 1.00 87.75 89 ALA A O 1
ATOM 701 N N . ALA A 1 90 ? -1.953 -14.962 -7.138 1.00 87.44 90 ALA A N 1
ATOM 702 C CA . ALA A 1 90 ? -0.739 -14.966 -6.323 1.00 87.44 90 ALA A CA 1
ATOM 703 C C . ALA A 1 90 ? 0.257 -13.870 -6.744 1.00 87.44 90 ALA A C 1
ATOM 705 O O . ALA A 1 90 ? 0.887 -13.267 -5.874 1.00 87.44 90 ALA A O 1
ATOM 706 N N . GLU A 1 91 ? 0.368 -13.583 -8.044 1.00 89.56 91 GLU A N 1
ATOM 707 C CA . GLU A 1 91 ? 1.173 -12.474 -8.575 1.00 89.56 91 GLU A CA 1
ATOM 708 C C . GLU A 1 91 ? 0.606 -11.117 -8.130 1.00 89.56 91 GLU A C 1
ATOM 710 O O . GLU A 1 91 ? 1.330 -10.314 -7.544 1.00 89.56 91 GLU A O 1
ATOM 715 N N . GLU A 1 92 ? -0.707 -10.909 -8.271 1.00 90.38 92 GLU A N 1
ATOM 716 C CA . GLU A 1 92 ? -1.414 -9.706 -7.807 1.00 90.38 92 GLU A CA 1
ATOM 717 C C . GLU A 1 92 ? -1.261 -9.479 -6.291 1.00 90.38 92 GLU A C 1
ATOM 719 O O . GLU A 1 92 ? -1.043 -8.355 -5.835 1.00 90.38 92 GLU A O 1
ATOM 724 N N . LEU A 1 93 ? -1.325 -10.550 -5.489 1.00 92.12 93 LEU A N 1
ATOM 725 C CA . LEU A 1 93 ? -1.054 -10.482 -4.050 1.00 92.12 93 LEU A CA 1
ATOM 726 C C . LEU A 1 93 ? 0.392 -10.036 -3.765 1.00 92.12 93 LEU A C 1
ATOM 728 O O . LEU A 1 93 ? 0.620 -9.284 -2.814 1.00 92.12 93 LEU A O 1
ATOM 732 N N . GLY A 1 94 ? 1.353 -10.469 -4.586 1.00 91.69 94 GLY A N 1
ATOM 733 C CA . GLY A 1 94 ? 2.739 -10.004 -4.548 1.00 91.69 94 GLY A CA 1
ATOM 734 C C . GLY A 1 94 ? 2.847 -8.506 -4.836 1.00 91.69 94 GLY A C 1
ATOM 735 O O . GLY A 1 94 ? 3.333 -7.758 -3.985 1.00 91.69 94 GLY A O 1
ATOM 736 N N . PHE A 1 95 ? 2.315 -8.054 -5.976 1.00 91.00 95 PHE A N 1
ATOM 737 C CA . PHE A 1 95 ? 2.324 -6.640 -6.371 1.00 91.00 95 PHE A CA 1
ATOM 738 C C . PHE A 1 95 ? 1.665 -5.736 -5.322 1.00 91.00 95 PHE A C 1
ATOM 740 O O . PHE A 1 95 ? 2.242 -4.721 -4.934 1.00 91.00 95 PHE A O 1
ATOM 747 N N . MET A 1 96 ? 0.519 -6.139 -4.766 1.00 92.00 96 MET A N 1
ATOM 748 C CA . MET A 1 96 ? -0.162 -5.393 -3.703 1.00 92.00 96 MET A CA 1
ATOM 749 C C . MET A 1 96 ? 0.706 -5.238 -2.436 1.00 92.00 96 MET A C 1
ATOM 751 O O . MET A 1 96 ? 0.664 -4.190 -1.783 1.00 92.00 96 MET A O 1
ATOM 755 N N . VAL A 1 97 ? 1.498 -6.253 -2.063 1.00 92.94 97 VAL A N 1
ATOM 756 C CA . VAL A 1 97 ? 2.421 -6.169 -0.915 1.00 92.94 97 VAL A CA 1
ATOM 757 C C . VAL A 1 97 ? 3.617 -5.266 -1.230 1.00 92.94 97 VAL A C 1
ATOM 759 O O . VAL A 1 97 ? 3.980 -4.439 -0.390 1.00 92.94 97 VAL A O 1
ATOM 762 N N . GLU A 1 98 ? 4.191 -5.362 -2.431 1.00 91.38 98 GLU A N 1
ATOM 763 C CA . GLU A 1 98 ? 5.274 -4.473 -2.869 1.00 91.38 98 GLU A CA 1
ATOM 764 C C . GLU A 1 98 ? 4.830 -3.005 -2.914 1.00 91.38 98 GLU A C 1
ATOM 766 O O . GLU A 1 98 ? 5.522 -2.128 -2.395 1.00 91.38 98 GLU A O 1
ATOM 771 N N . ASP A 1 99 ? 3.645 -2.720 -3.454 1.00 90.31 99 ASP A N 1
ATOM 772 C CA . ASP A 1 99 ? 3.087 -1.369 -3.484 1.00 90.31 99 ASP A CA 1
ATOM 773 C C . ASP A 1 99 ? 2.776 -0.833 -2.090 1.00 90.31 99 ASP A C 1
ATOM 775 O O . ASP A 1 99 ? 3.042 0.339 -1.806 1.00 90.31 99 ASP A O 1
ATOM 779 N N . ALA A 1 100 ? 2.286 -1.678 -1.179 1.00 92.56 100 ALA A N 1
ATOM 780 C CA . ALA A 1 100 ? 2.135 -1.298 0.221 1.00 92.56 100 ALA A CA 1
ATOM 781 C C . ALA A 1 100 ? 3.487 -0.914 0.853 1.00 92.56 100 ALA A C 1
ATOM 783 O O . ALA A 1 100 ? 3.555 0.080 1.586 1.00 92.56 100 ALA A O 1
ATOM 784 N N . GLU A 1 101 ? 4.573 -1.630 0.537 1.00 92.44 101 GLU A N 1
ATOM 785 C CA . GLU A 1 101 ? 5.922 -1.267 0.982 1.00 92.44 101 GLU A CA 1
ATOM 786 C C . GLU A 1 101 ? 6.384 0.065 0.369 1.00 92.44 101 GLU A C 1
ATOM 788 O O . GLU A 1 101 ? 6.759 0.978 1.110 1.00 92.44 101 GLU A O 1
ATOM 793 N N . ARG A 1 102 ? 6.299 0.230 -0.959 1.00 87.31 102 ARG A N 1
ATOM 794 C CA . ARG A 1 102 ? 6.676 1.467 -1.677 1.00 87.31 102 ARG A CA 1
ATOM 795 C C . ARG A 1 102 ? 5.926 2.683 -1.117 1.00 87.31 102 ARG A C 1
ATOM 797 O O . ARG A 1 102 ? 6.524 3.724 -0.824 1.00 87.31 102 ARG A O 1
ATOM 804 N N . VAL A 1 103 ? 4.620 2.538 -0.876 1.00 92.06 103 VAL A N 1
ATOM 805 C CA . VAL A 1 103 ? 3.768 3.560 -0.249 1.00 92.06 103 VAL A CA 1
ATOM 806 C C . VAL A 1 103 ? 4.243 3.891 1.162 1.00 92.06 103 VAL A C 1
ATOM 808 O O . VAL A 1 103 ? 4.349 5.076 1.497 1.00 92.06 103 VAL A O 1
ATOM 811 N N . LEU A 1 104 ? 4.559 2.886 1.986 1.00 92.12 104 LEU A N 1
ATOM 812 C CA . LEU A 1 104 ? 5.102 3.097 3.329 1.00 92.12 104 LEU A CA 1
ATOM 813 C C . LEU A 1 104 ? 6.452 3.821 3.281 1.00 92.12 104 LEU A C 1
ATOM 815 O O . LEU A 1 104 ? 6.602 4.820 3.984 1.00 92.12 104 LEU A O 1
ATOM 819 N N . GLN A 1 105 ? 7.393 3.404 2.429 1.00 90.12 105 GLN A N 1
ATOM 820 C CA . GLN A 1 105 ? 8.700 4.055 2.279 1.00 90.12 105 GLN A CA 1
ATOM 821 C C . GLN A 1 105 ? 8.546 5.554 1.948 1.00 90.12 105 GLN A C 1
ATOM 823 O O . GLN A 1 105 ? 9.059 6.414 2.671 1.00 90.12 105 GLN A O 1
ATOM 828 N N . VAL A 1 106 ? 7.758 5.901 0.920 1.00 90.69 106 VAL A N 1
ATOM 829 C CA . VAL A 1 106 ? 7.518 7.302 0.509 1.00 90.69 106 VAL A CA 1
ATOM 830 C C . VAL A 1 106 ? 6.778 8.110 1.583 1.00 90.69 106 VAL A C 1
ATOM 832 O O . VAL A 1 106 ? 6.997 9.323 1.716 1.00 90.69 106 VAL A O 1
ATOM 835 N N . ALA A 1 107 ? 5.893 7.464 2.345 1.00 92.19 107 ALA A N 1
ATOM 836 C CA . ALA A 1 107 ? 5.091 8.091 3.389 1.00 92.19 107 ALA A CA 1
ATOM 837 C C . ALA A 1 107 ? 5.862 8.314 4.699 1.00 92.19 107 ALA A C 1
ATOM 839 O O . ALA A 1 107 ? 5.664 9.354 5.337 1.00 92.19 107 ALA A O 1
ATOM 840 N N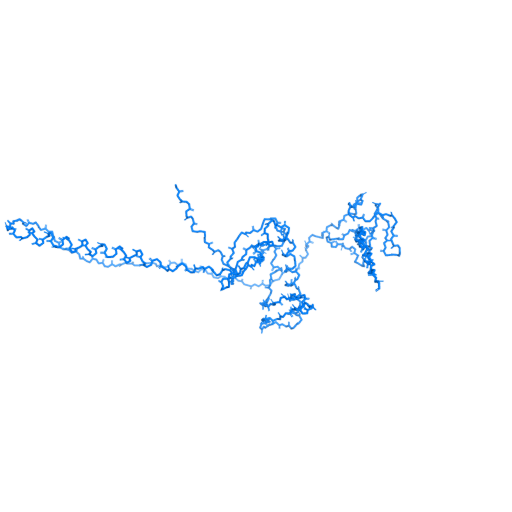 . MET A 1 108 ? 6.745 7.389 5.095 1.00 92.06 108 MET A N 1
ATOM 841 C CA . MET A 1 108 ? 7.579 7.503 6.302 1.00 92.06 108 MET A CA 1
ATOM 842 C C . MET A 1 108 ? 8.575 8.660 6.205 1.00 92.06 108 MET A C 1
ATOM 844 O O . MET A 1 108 ? 8.845 9.318 7.206 1.00 92.06 108 MET A O 1
ATOM 848 N N . MET A 1 109 ? 9.023 9.003 4.994 1.00 89.69 109 MET A N 1
ATOM 849 C CA . MET A 1 109 ? 9.840 10.197 4.742 1.00 89.69 109 MET A CA 1
ATOM 850 C C . MET A 1 109 ? 9.080 11.529 4.936 1.00 89.69 109 MET A C 1
ATOM 852 O O . MET A 1 109 ? 9.655 12.599 4.729 1.00 89.69 109 MET A O 1
ATOM 856 N N . ARG A 1 110 ? 7.784 11.513 5.294 1.00 91.94 110 ARG A N 1
ATOM 857 C CA . ARG A 1 110 ? 6.966 12.726 5.493 1.00 91.94 110 ARG A CA 1
ATOM 858 C C . ARG A 1 110 ? 6.704 12.990 6.987 1.00 91.94 110 ARG A C 1
ATOM 860 O O . ARG A 1 110 ? 6.217 12.097 7.684 1.00 91.94 110 ARG A O 1
ATOM 867 N N . PRO A 1 111 ? 6.936 14.223 7.486 1.00 91.94 111 PRO A N 1
ATOM 868 C CA . PRO A 1 111 ? 6.676 14.579 8.882 1.00 91.94 111 PRO A CA 1
ATOM 869 C C . PRO A 1 111 ? 5.244 14.269 9.346 1.00 91.94 111 PRO A C 1
ATOM 871 O O . PRO A 1 111 ? 4.268 14.498 8.624 1.00 91.94 111 PRO A O 1
ATOM 874 N N . GLY A 1 112 ? 5.116 13.742 10.565 1.00 92.38 112 GLY A N 1
ATOM 875 C CA . GLY A 1 112 ? 3.831 13.413 11.192 1.00 92.38 112 GLY A CA 1
ATOM 876 C C . GLY A 1 112 ? 3.074 12.235 10.562 1.00 92.38 112 GLY A C 1
ATOM 877 O O . GLY A 1 112 ? 1.898 12.051 10.863 1.00 92.38 112 GLY A O 1
ATOM 878 N N . THR A 1 113 ? 3.681 11.447 9.662 1.00 94.88 113 THR A N 1
ATOM 879 C CA . THR A 1 113 ? 3.006 10.257 9.105 1.00 94.88 113 THR A CA 1
ATOM 880 C C . THR A 1 113 ? 2.879 9.156 10.146 1.00 94.88 113 THR A C 1
ATOM 882 O O . THR A 1 113 ? 1.788 8.625 10.322 1.00 94.88 113 THR A O 1
ATOM 885 N N . LEU A 1 114 ? 3.967 8.841 10.856 1.00 94.38 114 LEU A N 1
ATOM 886 C CA . LEU A 1 114 ? 3.951 7.816 11.899 1.00 94.38 114 LEU A CA 1
ATOM 887 C C . LEU A 1 114 ? 2.969 8.184 13.022 1.00 94.38 114 LEU A C 1
ATOM 889 O O . LEU A 1 114 ? 2.143 7.368 13.400 1.00 94.38 114 LEU A O 1
ATOM 893 N N . GLU A 1 115 ? 2.983 9.439 13.476 1.00 95.12 115 GLU A N 1
ATOM 894 C CA . GLU A 1 115 ? 2.022 9.981 14.449 1.00 95.12 115 GLU A CA 1
ATOM 895 C C . GLU A 1 115 ? 0.561 9.816 13.986 1.00 95.12 115 GLU A C 1
ATOM 897 O O . GLU A 1 115 ? -0.298 9.360 14.743 1.00 95.12 115 GLU A O 1
ATOM 902 N N . PHE A 1 116 ? 0.283 10.119 12.714 1.00 95.38 116 PHE A N 1
ATOM 903 C CA . PHE A 1 116 ? -1.039 9.934 12.121 1.00 95.38 116 PHE A CA 1
ATOM 904 C C . PHE A 1 116 ? -1.475 8.459 12.086 1.00 95.38 116 PHE A C 1
ATOM 906 O O . PHE A 1 116 ? -2.625 8.168 12.413 1.00 95.38 116 PHE A O 1
ATOM 913 N N . LEU A 1 117 ? -0.580 7.534 11.721 1.00 95.50 117 LEU A N 1
ATOM 914 C CA . LEU A 1 117 ? -0.878 6.096 11.688 1.00 95.50 117 LEU A CA 1
ATOM 915 C C . LEU A 1 117 ? -1.009 5.483 13.090 1.00 95.50 117 LEU A C 1
ATOM 917 O O . LEU A 1 117 ? -1.836 4.600 13.286 1.00 95.50 117 LEU A O 1
ATOM 921 N N . SER A 1 118 ? -0.276 6.002 14.076 1.00 94.88 118 SER A N 1
ATOM 922 C CA . SER A 1 118 ? -0.405 5.626 15.490 1.00 94.88 118 SER A CA 1
ATOM 923 C C . SER A 1 118 ? -1.615 6.262 16.191 1.00 94.88 118 SER A C 1
ATOM 925 O O . SER A 1 118 ? -1.872 5.974 17.358 1.00 94.88 118 SER A O 1
ATOM 927 N N . THR A 1 119 ? -2.366 7.144 15.520 1.00 94.75 119 THR A N 1
ATOM 928 C CA . THR A 1 119 ? -3.553 7.782 16.107 1.00 94.75 119 THR A CA 1
ATOM 929 C C . THR A 1 119 ? -4.696 6.763 16.240 1.00 94.75 119 THR A C 1
ATOM 931 O O . THR A 1 119 ? -5.070 6.161 15.230 1.00 94.75 119 THR A O 1
ATOM 934 N N . PRO A 1 120 ? -5.335 6.616 17.420 1.00 92.75 120 PRO A N 1
ATOM 935 C CA . PRO A 1 120 ? -6.457 5.697 17.599 1.00 92.75 120 PRO A CA 1
ATOM 936 C C . PRO A 1 120 ? -7.590 5.898 16.574 1.00 92.75 120 PRO A C 1
ATOM 938 O O . PRO A 1 120 ? -7.833 7.031 16.134 1.00 92.75 120 PRO A O 1
ATOM 941 N N . PRO A 1 121 ? -8.333 4.835 16.211 1.00 91.12 121 PRO A N 1
ATOM 942 C CA . PRO A 1 121 ? -9.524 4.961 15.382 1.00 91.12 121 PRO A CA 1
ATOM 943 C C . PRO A 1 121 ? -10.545 5.892 16.042 1.00 91.12 121 PRO A C 1
ATOM 945 O O . PRO A 1 121 ? -11.051 5.616 17.129 1.00 91.12 121 PRO A O 1
ATOM 948 N N . HIS A 1 122 ? -10.862 7.004 15.379 1.00 83.56 122 HIS A N 1
ATOM 949 C CA . HIS A 1 122 ? -11.899 7.926 15.827 1.00 83.56 122 HIS A CA 1
ATOM 950 C C . HIS A 1 122 ? -13.007 7.948 14.785 1.00 83.56 122 HIS A C 1
ATOM 952 O O . HIS A 1 122 ? -12.848 8.551 13.721 1.00 83.56 122 HIS A O 1
ATOM 958 N N . ARG A 1 123 ? -14.127 7.275 15.078 1.00 74.12 123 ARG A N 1
ATOM 959 C CA . ARG A 1 123 ? -15.329 7.386 14.247 1.00 74.12 123 ARG A CA 1
ATOM 960 C C . ARG A 1 123 ? -15.723 8.862 14.175 1.00 74.12 123 ARG A C 1
ATOM 962 O O . ARG A 1 123 ? -15.917 9.457 15.238 1.00 74.12 123 ARG A O 1
ATOM 969 N N . PRO A 1 124 ? -15.865 9.455 12.974 1.00 63.72 124 PRO A N 1
ATOM 970 C CA . PRO A 1 124 ? -16.455 10.775 12.846 1.00 63.72 124 PRO A CA 1
ATOM 971 C C . PRO A 1 124 ? -17.799 10.748 13.564 1.00 63.72 124 PRO A C 1
ATOM 973 O O . PRO A 1 124 ? -18.669 9.948 13.222 1.00 63.72 124 PRO A O 1
ATOM 976 N N . ARG A 1 125 ? -17.950 11.570 14.606 1.00 59.25 125 ARG A N 1
ATOM 977 C CA . ARG A 1 125 ? -19.223 11.688 15.311 1.00 59.25 125 ARG A CA 1
ATOM 978 C C . ARG A 1 125 ? -20.229 12.186 14.286 1.00 59.25 125 ARG A C 1
ATOM 980 O O . ARG A 1 125 ? -20.137 13.347 13.883 1.00 59.25 125 ARG A O 1
ATOM 987 N N . GLU A 1 126 ? -21.132 11.307 13.843 1.00 59.91 126 GLU A N 1
ATOM 988 C CA . GLU A 1 126 ? -22.205 11.691 12.933 1.00 59.91 126 GLU A CA 1
ATOM 989 C C . GLU A 1 126 ? -22.839 12.948 13.505 1.00 59.91 126 GLU A C 1
ATOM 991 O O . GLU A 1 126 ? -23.268 12.983 14.665 1.00 59.91 126 GLU A O 1
ATOM 996 N N . SER A 1 127 ? -22.781 14.023 12.719 1.00 51.78 127 SER A N 1
ATOM 997 C CA . SER A 1 127 ? -23.314 15.309 13.132 1.00 51.78 127 SER A CA 1
ATOM 998 C C . SER A 1 127 ? -24.819 15.152 13.178 1.00 51.78 127 SER A C 1
ATOM 1000 O O . SER A 1 127 ? -25.480 15.334 12.156 1.00 51.78 127 SER A O 1
ATOM 1002 N N . ALA A 1 128 ? -25.325 14.757 14.354 1.00 50.41 128 ALA A N 1
ATOM 1003 C CA . ALA A 1 128 ? -26.733 14.492 14.598 1.00 50.41 128 ALA A CA 1
ATOM 1004 C C . ALA A 1 128 ? -27.532 15.612 13.926 1.00 50.41 128 ALA A C 1
ATOM 1006 O O . ALA A 1 128 ? -27.244 16.790 14.192 1.00 50.41 128 ALA A O 1
ATOM 1007 N N . PRO A 1 129 ? -28.435 15.275 12.986 1.00 49.03 129 PRO A N 1
ATOM 1008 C CA . PRO A 1 129 ? -28.972 16.255 12.058 1.00 49.03 129 PRO A CA 1
ATOM 1009 C C . PRO A 1 129 ? -29.544 17.427 12.850 1.00 49.03 129 PRO A C 1
ATOM 1011 O O . PRO A 1 129 ? -30.185 17.221 13.883 1.00 49.03 129 PRO A O 1
ATOM 1014 N N . ARG A 1 130 ? -29.286 18.663 12.389 1.00 51.75 130 ARG A N 1
ATOM 1015 C CA . ARG A 1 130 ? -29.663 19.928 13.057 1.00 51.75 130 ARG A CA 1
ATOM 1016 C C . ARG A 1 130 ? -31.193 20.147 13.074 1.00 51.75 130 ARG A C 1
ATOM 1018 O O . ARG A 1 130 ? -31.705 21.166 12.627 1.00 51.75 130 ARG A O 1
ATOM 1025 N N . ILE A 1 131 ? -31.944 19.195 13.621 1.00 55.28 131 ILE A N 1
ATOM 1026 C CA . ILE A 1 131 ? -33.401 19.205 13.783 1.00 55.28 131 ILE A CA 1
ATOM 1027 C C . ILE A 1 131 ? -33.793 20.154 14.929 1.00 55.28 131 ILE A C 1
ATOM 1029 O O . ILE A 1 131 ? -34.851 20.784 14.884 1.00 55.28 131 ILE A O 1
ATOM 1033 N N . GLN A 1 132 ? -32.917 20.342 15.928 1.00 56.03 132 GLN A N 1
ATOM 1034 C CA . GLN A 1 132 ? -33.159 21.279 17.031 1.00 56.03 132 GLN A CA 1
ATOM 1035 C C . GLN A 1 132 ? -33.260 22.750 16.588 1.00 56.03 132 GLN A C 1
ATOM 1037 O O . GLN A 1 132 ? -34.047 23.486 17.184 1.00 56.03 132 GLN A O 1
ATOM 1042 N N . SER A 1 133 ? -32.539 23.199 15.549 1.00 55.59 133 SER A N 1
ATOM 1043 C CA . SER A 1 133 ? -32.654 24.595 15.089 1.00 55.59 133 SER A CA 1
ATOM 1044 C C . SER A 1 133 ? -33.996 24.858 14.399 1.00 55.59 133 SER A C 1
ATOM 1046 O O . SER A 1 133 ? -34.646 25.856 14.703 1.00 55.59 133 SER A O 1
ATOM 1048 N N . ARG A 1 134 ? -34.479 23.926 13.561 1.00 55.59 134 ARG A N 1
ATOM 1049 C CA . ARG A 1 134 ? -35.812 24.028 12.939 1.00 55.59 134 ARG A CA 1
ATOM 1050 C C . ARG A 1 134 ? -36.947 23.984 13.969 1.00 55.59 134 ARG A C 1
ATOM 1052 O O . ARG A 1 134 ? -37.877 24.777 13.856 1.00 55.59 134 ARG A O 1
ATOM 1059 N N . ARG A 1 135 ? -36.858 23.143 15.012 1.00 56.59 135 ARG A N 1
ATOM 1060 C CA . ARG A 1 135 ? -37.873 23.109 16.088 1.00 56.59 135 ARG A CA 1
ATOM 1061 C C . ARG A 1 135 ? -37.965 24.422 16.877 1.00 56.59 135 ARG A C 1
ATOM 1063 O O . ARG A 1 135 ? -39.072 24.837 17.200 1.00 56.59 135 ARG A O 1
ATOM 1070 N N . ARG A 1 136 ? -36.842 25.100 17.153 1.00 56.28 136 ARG A N 1
ATOM 1071 C CA . ARG A 1 136 ? -36.854 26.403 17.852 1.00 56.28 136 ARG A CA 1
ATOM 1072 C C . ARG A 1 136 ? -37.474 27.521 17.007 1.00 56.28 136 ARG A C 1
ATOM 1074 O O . ARG A 1 136 ? -38.239 28.314 17.542 1.00 56.28 136 ARG A O 1
ATOM 1081 N N . ILE A 1 137 ? -37.209 27.542 15.698 1.00 57.97 137 ILE A N 1
ATOM 1082 C CA . ILE A 1 137 ? -37.825 28.509 14.771 1.00 57.97 137 ILE A CA 1
ATOM 1083 C C . ILE A 1 137 ? -39.339 28.260 14.651 1.00 57.97 137 ILE A C 1
ATOM 1085 O O . ILE A 1 137 ? -40.117 29.207 14.722 1.00 57.97 137 ILE A O 1
ATOM 1089 N N . ALA A 1 138 ? -39.773 26.997 14.557 1.00 57.91 138 ALA A N 1
ATOM 1090 C CA . ALA A 1 138 ? -41.195 26.647 14.498 1.00 57.91 138 ALA A CA 1
ATOM 1091 C C . ALA A 1 138 ? -41.971 27.044 15.773 1.00 5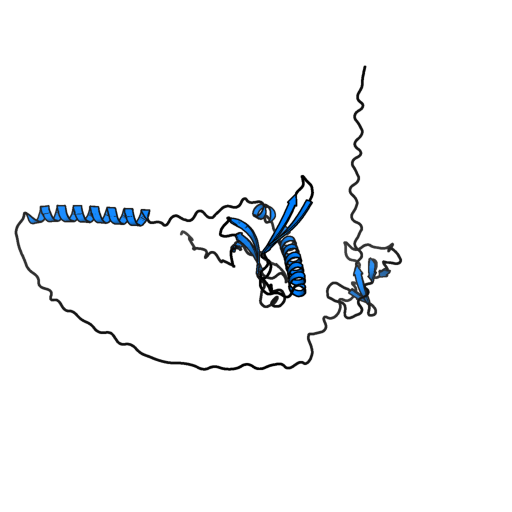7.91 138 ALA A C 1
ATOM 1093 O O . ALA A 1 138 ? -43.072 27.581 15.676 1.00 57.91 138 ALA A O 1
ATOM 1094 N N . LEU A 1 139 ? -41.390 26.843 16.964 1.00 56.91 139 LEU A N 1
ATOM 1095 C CA . LEU A 1 139 ? -41.998 27.283 18.229 1.00 56.91 139 LEU A CA 1
ATOM 1096 C C . LEU A 1 139 ? -42.069 28.813 18.351 1.00 56.91 139 LEU A C 1
ATOM 1098 O O . LEU A 1 139 ? -43.090 29.334 18.792 1.00 56.91 139 LEU A O 1
ATOM 1102 N N . ALA A 1 140 ? -41.030 29.537 17.923 1.00 58.97 140 ALA A N 1
ATOM 1103 C CA . ALA A 1 140 ? -41.046 31.000 17.914 1.00 58.97 140 ALA A CA 1
ATOM 1104 C C . ALA A 1 140 ? -42.120 31.561 16.960 1.00 58.97 140 ALA A C 1
ATOM 1106 O O . ALA A 1 140 ? -42.847 32.481 17.332 1.00 58.97 140 ALA A O 1
ATOM 1107 N N . ALA A 1 141 ? -42.276 30.966 15.772 1.00 59.53 141 ALA A N 1
ATOM 1108 C CA . ALA A 1 141 ? -43.333 31.330 14.828 1.00 59.53 141 ALA A CA 1
ATOM 1109 C C . ALA A 1 141 ? -44.741 31.043 15.387 1.00 59.53 141 ALA A C 1
ATOM 1111 O O . ALA A 1 141 ? -45.627 31.885 15.264 1.00 59.53 141 ALA A O 1
ATOM 1112 N N . GLY A 1 142 ? -44.938 29.901 16.059 1.00 60.38 142 GLY A N 1
ATOM 1113 C CA . GLY A 1 142 ? -46.213 29.556 16.699 1.00 60.38 142 GLY A CA 1
ATOM 1114 C C . GLY A 1 142 ? -46.610 30.516 17.827 1.00 60.38 142 GLY A C 1
ATOM 1115 O O . GLY A 1 142 ? -47.760 30.946 17.893 1.00 60.38 142 GLY A O 1
ATOM 1116 N N . ILE A 1 143 ? -45.658 30.914 18.678 1.00 66.62 143 ILE A N 1
ATOM 1117 C CA . ILE A 1 143 ? -45.901 31.907 19.739 1.00 66.62 143 ILE A CA 1
ATOM 1118 C C . ILE A 1 143 ? -46.183 33.289 19.131 1.00 66.62 143 ILE A C 1
ATOM 1120 O O . ILE A 1 143 ? -47.121 33.957 19.560 1.00 66.62 143 ILE A O 1
ATOM 1124 N N . GLY A 1 144 ? -45.438 33.697 18.097 1.00 64.56 144 GLY A N 1
ATOM 1125 C CA . GLY A 1 144 ? -45.690 34.948 17.376 1.00 64.56 144 GLY A CA 1
ATOM 1126 C C . GLY A 1 144 ? -47.091 35.009 16.759 1.00 64.56 144 GLY A C 1
ATOM 1127 O O . GLY A 1 144 ? -47.783 36.012 16.915 1.00 64.56 144 GLY A O 1
ATOM 1128 N N . ALA A 1 145 ? -47.546 33.917 16.137 1.00 68.81 145 ALA A N 1
ATOM 1129 C CA . ALA A 1 145 ? -48.894 33.812 15.582 1.00 68.81 145 ALA A CA 1
ATOM 1130 C C . ALA A 1 145 ? -49.988 33.884 16.664 1.00 68.81 145 ALA A C 1
ATOM 1132 O O . ALA A 1 145 ? -50.988 34.570 16.470 1.00 68.81 145 ALA A O 1
ATOM 1133 N N . LEU A 1 146 ? -49.790 33.239 17.821 1.00 69.81 146 LEU A N 1
ATOM 1134 C CA . LEU A 1 146 ? -50.735 33.305 18.945 1.00 69.81 146 LEU A CA 1
ATOM 1135 C C . LEU A 1 146 ? -50.804 34.703 19.577 1.00 69.81 146 LEU A C 1
ATOM 1137 O O . LEU A 1 146 ? -51.895 35.169 19.895 1.00 69.81 146 LEU A O 1
ATOM 1141 N N . VAL A 1 147 ? -49.671 35.400 19.716 1.00 73.12 147 VAL A N 1
ATOM 1142 C CA . VAL A 1 147 ? -49.643 36.788 20.211 1.00 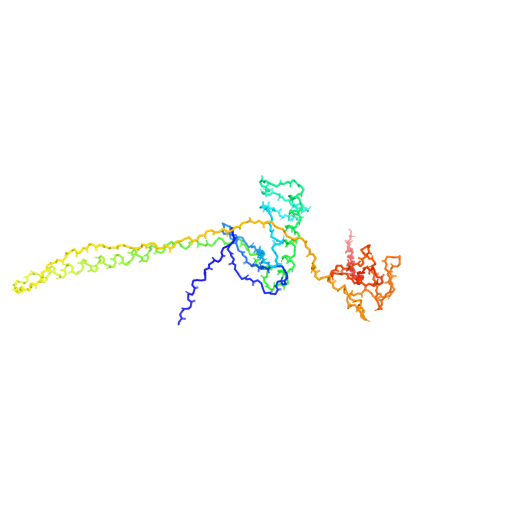73.12 147 VAL A CA 1
ATOM 1143 C C . VAL A 1 147 ? -50.294 37.741 19.203 1.00 73.12 147 VAL A C 1
ATOM 1145 O O . VAL A 1 147 ? -51.091 38.585 19.603 1.00 73.12 147 VAL A O 1
ATOM 1148 N N . ALA A 1 148 ? -50.035 37.578 17.902 1.00 69.31 148 ALA A N 1
ATOM 1149 C CA . ALA A 1 148 ? -50.697 38.361 16.858 1.00 69.31 148 ALA A CA 1
ATOM 1150 C C . ALA A 1 148 ? -52.218 38.117 16.826 1.00 69.31 148 ALA A C 1
ATOM 1152 O O . ALA A 1 148 ? -52.988 39.073 16.766 1.00 69.31 148 ALA A O 1
ATOM 1153 N N . ALA A 1 149 ? -52.662 36.861 16.945 1.00 68.50 149 ALA A N 1
ATOM 1154 C CA . ALA A 1 149 ? -54.080 36.513 17.027 1.00 68.50 149 ALA A CA 1
ATOM 1155 C C . ALA A 1 149 ? -54.751 37.081 18.291 1.00 68.50 149 ALA A C 1
ATOM 1157 O O . ALA A 1 149 ? -55.865 37.592 18.210 1.00 68.50 149 ALA A O 1
ATOM 1158 N N . ALA A 1 150 ? -54.071 37.056 19.443 1.00 67.88 150 ALA A N 1
ATOM 1159 C CA . ALA A 1 150 ? -54.571 37.663 20.675 1.00 67.88 150 ALA A CA 1
ATOM 1160 C C . ALA A 1 150 ? -54.675 39.196 20.570 1.00 67.88 150 ALA A C 1
ATOM 1162 O O . ALA A 1 150 ? -55.670 39.772 21.006 1.00 67.88 150 ALA A O 1
ATOM 1163 N N . LEU A 1 151 ? -53.692 39.859 19.949 1.00 66.69 151 LEU A N 1
ATOM 1164 C CA . LEU A 1 151 ? -53.725 41.305 19.704 1.00 66.69 151 LEU A CA 1
ATOM 1165 C C . LEU A 1 151 ? -54.849 41.695 18.732 1.00 66.69 151 LEU A C 1
ATOM 1167 O O . LEU A 1 151 ? -55.589 42.634 19.018 1.00 66.69 151 LEU A O 1
ATOM 1171 N N . LEU A 1 152 ? -55.041 40.942 17.643 1.00 62.84 152 LEU A N 1
ATOM 1172 C CA . LEU A 1 152 ? -56.153 41.141 16.703 1.00 62.84 152 LEU A CA 1
ATOM 1173 C C . LEU A 1 152 ? -57.522 40.898 17.364 1.00 62.84 152 LEU A C 1
ATOM 1175 O O . LEU A 1 152 ? -58.458 41.669 17.159 1.00 62.84 152 LEU A O 1
ATOM 1179 N N . ALA A 1 153 ? -57.644 39.879 18.218 1.00 60.69 153 ALA A N 1
ATOM 1180 C CA . ALA A 1 153 ? -58.864 39.633 18.990 1.00 60.69 153 ALA A CA 1
ATOM 1181 C C . ALA A 1 153 ? -59.183 40.769 19.986 1.00 60.69 153 ALA A C 1
ATOM 1183 O O . ALA A 1 153 ? -60.354 41.020 20.273 1.00 60.69 153 ALA A O 1
ATOM 1184 N N . PHE A 1 154 ? -58.167 41.481 20.488 1.00 56.25 154 PHE A N 1
ATOM 1185 C CA . PHE A 1 154 ? -58.355 42.668 21.326 1.00 56.25 154 PHE A CA 1
ATOM 1186 C C . PHE A 1 154 ? -58.752 43.917 20.524 1.00 56.25 154 PHE A C 1
ATOM 1188 O O . PHE A 1 154 ? -59.596 44.683 20.991 1.00 56.25 154 PHE A O 1
ATOM 1195 N N . THR A 1 155 ? -58.203 44.131 19.322 1.00 55.53 155 THR A N 1
ATOM 1196 C CA . THR A 1 155 ? -58.539 45.309 18.498 1.00 55.53 155 THR A CA 1
ATOM 1197 C C . THR A 1 155 ? -59.902 45.201 17.811 1.00 55.53 155 THR A C 1
ATOM 1199 O O . THR A 1 155 ? -60.573 46.217 17.644 1.00 55.53 155 THR A O 1
ATOM 1202 N N . HIS A 1 156 ? -60.385 43.992 17.505 1.00 50.38 156 HIS A N 1
ATOM 1203 C CA . HIS A 1 156 ? -61.704 43.776 16.889 1.00 50.38 156 HIS A CA 1
ATOM 1204 C C . HIS A 1 156 ? -62.919 44.045 17.803 1.00 50.38 156 HIS A C 1
ATOM 1206 O O . HIS A 1 156 ? -64.058 43.856 17.374 1.00 50.38 156 HIS A O 1
ATOM 1212 N N . ARG A 1 157 ? -62.725 44.530 19.040 1.00 48.53 157 ARG A N 1
ATOM 1213 C CA . ARG A 1 157 ? -63.830 44.995 19.903 1.00 48.53 157 ARG A CA 1
ATOM 1214 C C . ARG A 1 157 ? -64.237 46.459 19.671 1.00 48.53 157 ARG A C 1
ATOM 1216 O O . ARG A 1 157 ? -65.167 46.928 20.325 1.00 48.53 157 ARG A O 1
ATOM 1223 N N . ALA A 1 158 ? -63.590 47.151 18.731 1.00 44.22 158 ALA A N 1
ATOM 1224 C CA . ALA A 1 158 ? -64.058 48.410 18.156 1.00 44.22 158 ALA A CA 1
ATOM 1225 C C . ALA A 1 158 ? -64.573 48.170 16.723 1.00 44.22 158 ALA A C 1
ATOM 1227 O O . ALA A 1 158 ? -63.876 47.611 15.880 1.00 44.22 158 ALA A O 1
ATOM 1228 N N . SER A 1 159 ? -65.812 48.582 16.469 1.00 42.12 159 SER A N 1
ATOM 1229 C CA . SER A 1 159 ? -66.517 48.464 15.183 1.00 42.12 159 SER A CA 1
ATOM 1230 C C . SER A 1 159 ? -66.477 49.816 14.437 1.00 42.12 159 SER A C 1
ATOM 1232 O O . SER A 1 159 ? -66.180 50.828 15.071 1.00 42.12 159 SER A O 1
ATOM 1234 N N . PRO A 1 160 ? -66.898 49.916 13.164 1.00 47.38 160 PRO A N 1
ATOM 1235 C CA . PRO A 1 160 ? -66.348 49.250 11.978 1.00 47.38 160 PRO A CA 1
ATOM 1236 C C . PRO A 1 160 ? -65.983 50.280 10.879 1.00 47.38 160 PRO A C 1
ATOM 1238 O O . PRO A 1 160 ? -66.330 51.455 10.985 1.00 47.38 160 PRO A O 1
ATOM 1241 N N . GLY A 1 161 ? -65.401 49.850 9.750 1.00 36.47 161 GLY A N 1
ATOM 1242 C CA . GLY A 1 161 ? -65.477 50.668 8.531 1.00 36.47 161 GLY A CA 1
ATOM 1243 C C . GLY A 1 161 ? -64.530 50.323 7.380 1.00 36.47 161 GLY A C 1
ATOM 1244 O O . GLY A 1 161 ? -63.371 49.998 7.597 1.00 36.47 161 GLY A O 1
ATOM 1245 N N . VAL A 1 162 ? -65.051 50.549 6.166 1.00 38.84 162 VAL A N 1
ATOM 1246 C CA . VAL A 1 162 ? -64.369 50.625 4.857 1.00 38.84 162 VAL A CA 1
ATOM 1247 C C . VAL A 1 162 ? -63.953 49.291 4.213 1.00 38.84 162 VAL A C 1
ATOM 1249 O O . VAL A 1 162 ? -63.080 48.569 4.680 1.00 38.84 162 VAL A O 1
ATOM 1252 N N . GLN A 1 163 ? -64.583 49.014 3.067 1.00 41.06 163 GLN A N 1
ATOM 1253 C CA . GLN A 1 163 ? -64.209 47.976 2.104 1.00 41.06 163 GLN A CA 1
ATOM 1254 C C . GLN A 1 163 ? -63.184 48.523 1.102 1.00 41.06 163 GLN A C 1
ATOM 1256 O O . GLN A 1 163 ? -63.313 49.675 0.689 1.00 41.06 163 GLN A O 1
ATOM 1261 N N . VAL A 1 164 ? -62.278 47.674 0.603 1.00 40.91 164 VAL A N 1
ATOM 1262 C CA . VAL A 1 164 ? -61.713 47.806 -0.754 1.00 40.91 164 VAL A CA 1
ATOM 1263 C C . VAL A 1 164 ? -61.613 46.414 -1.387 1.00 40.91 164 VAL A C 1
ATOM 1265 O O . VAL A 1 164 ? -61.216 45.452 -0.733 1.00 40.91 164 VAL A O 1
ATOM 1268 N N . VAL A 1 165 ? -62.018 46.335 -2.653 1.00 44.72 165 VAL A N 1
ATOM 1269 C CA . VAL A 1 165 ? -62.057 45.145 -3.517 1.00 44.72 165 VAL A CA 1
ATOM 1270 C C . VAL A 1 165 ? -60.689 44.890 -4.157 1.00 44.72 165 VAL A C 1
ATOM 1272 O O . VAL A 1 165 ? -60.065 45.846 -4.611 1.00 44.72 165 VAL A O 1
ATOM 1275 N N . VAL A 1 166 ? -60.282 43.622 -4.290 1.00 38.31 166 VAL A N 1
ATOM 1276 C CA . VAL A 1 166 ? -59.468 43.137 -5.425 1.00 38.31 166 VAL A CA 1
ATOM 1277 C C . VAL A 1 166 ? -59.941 41.725 -5.791 1.00 38.31 166 VAL A C 1
ATOM 1279 O O . VAL A 1 166 ? -60.131 40.895 -4.901 1.00 38.31 166 VAL A O 1
ATOM 1282 N N . ASP A 1 167 ? -60.153 41.490 -7.085 1.00 33.56 167 ASP A N 1
ATOM 1283 C CA . ASP A 1 167 ? -60.674 40.249 -7.667 1.00 33.56 167 ASP A CA 1
ATOM 1284 C C . ASP A 1 167 ? -59.705 39.054 -7.645 1.00 33.56 167 ASP A C 1
ATOM 1286 O O . ASP A 1 167 ? -58.501 39.178 -7.405 1.00 33.56 167 ASP A O 1
ATOM 1290 N N . ALA A 1 168 ? -60.278 37.881 -7.918 1.00 36.06 168 ALA A N 1
ATOM 1291 C CA . ALA A 1 168 ? -59.572 36.634 -8.182 1.00 36.06 168 ALA A CA 1
ATOM 1292 C C . ALA A 1 168 ? -59.320 36.431 -9.689 1.00 36.06 168 ALA A C 1
ATOM 1294 O O . ALA A 1 168 ? -59.973 37.062 -10.511 1.00 36.06 168 ALA A O 1
ATOM 1295 N N . ASP A 1 169 ? -58.366 35.550 -10.003 1.00 31.39 169 ASP A N 1
ATOM 1296 C CA . ASP A 1 169 ? -58.355 34.533 -11.079 1.00 31.39 169 ASP A CA 1
ATOM 1297 C C . ASP A 1 169 ? -56.877 34.163 -11.354 1.00 31.39 169 ASP A C 1
ATOM 1299 O O . ASP A 1 169 ? -56.017 35.040 -11.399 1.00 31.39 169 ASP A O 1
ATOM 1303 N N . ALA A 1 170 ? -56.400 32.914 -11.337 1.00 32.53 170 ALA A N 1
ATOM 1304 C CA . ALA A 1 170 ? -56.884 31.604 -11.802 1.00 32.53 170 ALA A CA 1
ATOM 1305 C C . ALA A 1 170 ? -56.237 31.203 -13.144 1.00 32.53 170 ALA A C 1
ATOM 1307 O O . ALA A 1 170 ? -56.280 31.948 -14.113 1.00 32.53 170 ALA A O 1
ATOM 1308 N N . GLU A 1 171 ? -55.674 29.984 -13.156 1.00 30.86 171 GLU A N 1
ATOM 1309 C CA . GLU A 1 171 ? -55.195 29.226 -14.332 1.00 30.86 171 GLU A CA 1
ATOM 1310 C C . GLU A 1 171 ? -54.009 29.841 -15.128 1.00 30.86 171 GLU A C 1
ATOM 1312 O O . GLU A 1 171 ? -53.715 31.026 -15.067 1.00 30.86 171 GLU A O 1
ATOM 1317 N N . GLY A 1 172 ? -53.189 29.074 -15.854 1.00 28.80 172 GLY A N 1
ATOM 1318 C CA . GLY A 1 172 ? -53.121 27.619 -16.007 1.00 28.80 172 GLY A CA 1
ATOM 1319 C C . GLY A 1 172 ? -52.099 27.216 -17.086 1.00 28.80 172 GLY A C 1
ATOM 1320 O O . GLY A 1 172 ? -51.420 28.071 -17.642 1.00 28.80 172 GLY A O 1
ATOM 1321 N N . ALA A 1 173 ? -52.056 25.913 -17.396 1.00 31.98 173 ALA A N 1
ATOM 1322 C CA . ALA A 1 173 ? -51.405 25.278 -18.556 1.00 31.98 173 ALA A CA 1
ATOM 1323 C C . ALA A 1 173 ? -49.873 25.441 -18.751 1.00 31.98 173 ALA A C 1
ATOM 1325 O O . ALA A 1 173 ? -49.293 26.518 -18.690 1.00 31.98 173 ALA A O 1
ATOM 1326 N N . GLY A 1 174 ? -49.209 24.323 -19.064 1.00 31.39 174 GLY A N 1
ATOM 1327 C CA . GLY A 1 174 ? -47.805 24.296 -19.488 1.00 31.39 174 GLY A CA 1
ATOM 1328 C C . GLY A 1 174 ? -47.648 23.991 -20.980 1.00 31.39 174 GLY A C 1
ATOM 1329 O O . GLY A 1 174 ? -48.621 23.717 -21.680 1.00 31.39 174 GLY A O 1
ATOM 1330 N N . THR A 1 175 ? -46.402 23.952 -21.445 1.00 32.94 175 THR A N 1
ATOM 1331 C CA . THR A 1 175 ? -45.994 23.392 -22.743 1.00 32.94 175 THR A CA 1
ATOM 1332 C C . THR A 1 175 ? -44.631 22.713 -22.605 1.00 32.94 175 THR A C 1
ATOM 1334 O O . THR A 1 175 ? -43.866 23.011 -21.687 1.00 32.94 175 THR A O 1
ATOM 1337 N N . GLY A 1 176 ? -44.320 21.780 -23.506 1.00 29.09 176 GLY A N 1
ATOM 1338 C CA . GLY A 1 176 ? -43.010 21.135 -23.584 1.00 29.09 176 GLY A CA 1
ATOM 1339 C C . GLY A 1 176 ? -42.552 20.947 -25.030 1.00 29.09 176 GLY A C 1
ATOM 1340 O O . GLY A 1 176 ? -43.383 20.845 -25.925 1.00 29.09 176 GLY A O 1
ATOM 1341 N N . TRP A 1 177 ? -41.233 20.870 -25.218 1.00 33.75 177 TRP A N 1
ATOM 1342 C CA . TRP A 1 177 ? -40.475 20.464 -26.417 1.00 33.75 177 TRP A CA 1
ATOM 1343 C C . TRP A 1 177 ? -39.083 19.982 -25.926 1.00 33.75 177 TRP A C 1
ATOM 1345 O O . TRP A 1 177 ? -38.625 20.463 -24.893 1.00 33.75 177 TRP A O 1
ATOM 1355 N N . GLY A 1 178 ? -38.338 19.067 -26.561 1.00 27.86 178 GLY A N 1
ATOM 1356 C CA . GLY A 1 178 ? -38.631 18.232 -27.736 1.00 27.86 178 GLY A CA 1
ATOM 1357 C C . GLY A 1 178 ? -37.404 18.008 -28.651 1.00 27.86 178 GLY A C 1
ATOM 1358 O O . GLY A 1 178 ? -37.154 18.848 -29.504 1.00 27.86 178 GLY A O 1
ATOM 1359 N N . GLY A 1 179 ? -36.697 16.865 -28.528 1.00 28.53 179 GLY A N 1
ATOM 1360 C CA . GLY A 1 179 ? -35.598 16.407 -29.429 1.00 28.53 179 GLY A CA 1
ATOM 1361 C C . GLY A 1 179 ? -34.239 17.136 -29.284 1.00 28.53 179 GLY A C 1
ATOM 1362 O O . GLY A 1 179 ? -34.186 18.182 -28.652 1.00 28.53 179 GLY A O 1
ATOM 1363 N N . SER A 1 180 ? -33.091 16.691 -29.833 1.00 32.91 180 SER A N 1
ATOM 1364 C CA . SER A 1 180 ? -32.623 15.413 -30.445 1.00 32.91 180 SER A CA 1
ATOM 1365 C C . SER A 1 180 ? -31.085 15.522 -30.704 1.00 32.91 180 SER A C 1
ATOM 1367 O O . SER A 1 180 ? -30.608 16.649 -30.794 1.00 32.91 180 SER A O 1
ATOM 1369 N N . GLY A 1 181 ? -30.226 14.499 -30.875 1.00 27.20 181 GLY A N 1
ATOM 1370 C CA . GLY A 1 181 ? -30.331 13.037 -30.698 1.00 27.20 181 GLY A CA 1
ATOM 1371 C C . GLY A 1 181 ? -29.312 12.231 -31.558 1.00 27.20 181 GLY A C 1
ATOM 1372 O O . GLY A 1 181 ? -29.298 12.411 -32.771 1.00 27.20 181 GLY A O 1
ATOM 1373 N N . ASN A 1 182 ? -28.564 11.286 -30.948 1.00 28.98 182 ASN A N 1
ATOM 1374 C CA . ASN A 1 182 ? -27.730 10.210 -31.572 1.00 28.98 182 ASN A CA 1
ATOM 1375 C C . ASN A 1 182 ? -26.405 10.658 -32.271 1.00 28.98 182 ASN A C 1
ATOM 1377 O O . ASN A 1 182 ? -26.227 11.848 -32.503 1.00 28.98 182 ASN A O 1
ATOM 1381 N N . VAL A 1 183 ? -25.382 9.822 -32.563 1.00 30.27 183 VAL A N 1
ATOM 1382 C CA . VAL A 1 183 ? -25.301 8.388 -32.979 1.00 30.27 183 VAL A CA 1
ATOM 1383 C C . VAL A 1 183 ? -24.015 7.686 -32.441 1.00 30.27 183 VAL A C 1
ATOM 1385 O O . VAL A 1 183 ? -23.096 8.367 -31.992 1.00 30.27 183 VAL A O 1
ATOM 1388 N N . ALA A 1 184 ? -23.973 6.341 -32.479 1.00 29.06 184 ALA A N 1
ATOM 1389 C CA . ALA A 1 184 ? -22.789 5.457 -32.335 1.00 29.06 184 ALA A CA 1
ATOM 1390 C C . ALA A 1 184 ? -21.838 5.555 -33.574 1.00 29.06 184 ALA A C 1
ATOM 1392 O O . ALA A 1 184 ? -22.056 6.440 -34.400 1.00 29.06 184 ALA A O 1
ATOM 1393 N N . ASP A 1 185 ? -20.755 4.802 -33.820 1.00 28.59 185 ASP A N 1
ATOM 1394 C CA . ASP A 1 185 ? -20.126 3.549 -33.323 1.00 28.59 185 ASP A CA 1
ATOM 1395 C C . ASP A 1 185 ? -18.586 3.814 -33.144 1.00 28.59 185 ASP A C 1
ATOM 1397 O O . ASP A 1 185 ? -18.173 4.967 -33.245 1.00 28.59 185 ASP A O 1
ATOM 1401 N N . ASP A 1 186 ? -17.647 2.920 -32.788 1.00 26.53 186 ASP A N 1
ATOM 1402 C CA . ASP A 1 186 ? -17.266 1.643 -33.426 1.00 26.53 186 ASP A CA 1
ATOM 1403 C C . ASP A 1 186 ? -16.139 0.924 -32.631 1.00 26.53 186 ASP A C 1
ATOM 1405 O O . ASP A 1 186 ? -15.484 1.522 -31.771 1.00 26.53 186 ASP A O 1
ATOM 1409 N N . VAL A 1 187 ? -15.891 -0.358 -32.924 1.00 31.52 187 VAL A N 1
ATOM 1410 C CA . VAL A 1 187 ? -14.846 -1.220 -32.332 1.00 31.52 187 VAL A CA 1
ATOM 1411 C C . VAL A 1 187 ? -14.164 -2.019 -33.445 1.00 31.52 187 VAL A C 1
ATOM 1413 O O . VAL A 1 187 ? -14.868 -2.763 -34.111 1.00 31.52 187 VAL A O 1
ATOM 1416 N N . VAL A 1 188 ? -12.819 -1.990 -33.571 1.00 26.12 188 VAL A N 1
ATOM 1417 C CA . VAL A 1 188 ? -11.997 -3.148 -34.029 1.00 26.12 188 VAL A CA 1
ATOM 1418 C C . VAL A 1 188 ? -10.461 -2.927 -33.949 1.00 26.12 188 VAL A C 1
ATOM 1420 O O . VAL A 1 188 ? -9.909 -1.951 -34.440 1.00 26.12 188 VAL A O 1
ATOM 1423 N N . LEU A 1 189 ? -9.815 -3.900 -33.294 1.00 25.53 189 LEU A N 1
ATOM 1424 C CA . LEU A 1 189 ? -8.464 -4.502 -33.388 1.00 25.53 189 LEU A CA 1
ATOM 1425 C C . LEU A 1 189 ? -7.254 -3.843 -34.120 1.00 25.53 189 LEU A C 1
ATOM 1427 O O . LEU A 1 189 ? -7.241 -3.653 -35.329 1.00 25.53 189 LEU A O 1
ATOM 1431 N N . THR A 1 190 ? -6.151 -3.779 -33.354 1.00 30.30 190 THR A N 1
ATOM 1432 C CA . THR A 1 190 ? -4.732 -4.110 -33.674 1.00 30.30 190 THR A CA 1
ATOM 1433 C C . THR A 1 190 ? -4.017 -3.546 -34.915 1.00 30.30 190 THR A C 1
ATOM 1435 O O . THR A 1 190 ? -4.260 -3.969 -36.043 1.00 30.30 190 THR A O 1
ATOM 1438 N N . SER A 1 191 ? -2.905 -2.846 -34.659 1.00 28.88 191 SER A N 1
ATOM 1439 C CA . SER A 1 191 ? -1.702 -2.885 -35.506 1.00 28.88 191 SER A CA 1
ATOM 1440 C C . SER A 1 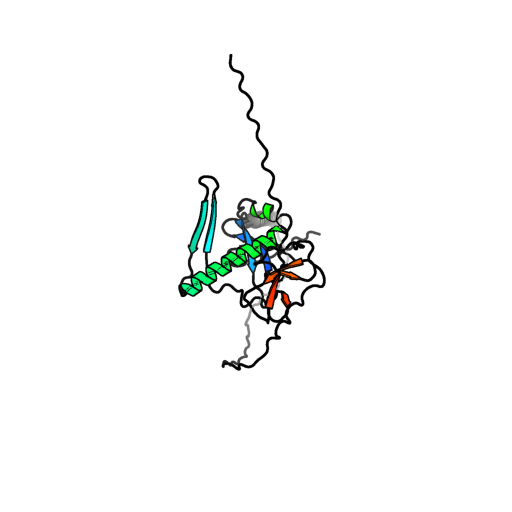191 ? -0.442 -2.954 -34.637 1.00 28.88 191 SER A C 1
ATOM 1442 O O . SER A 1 191 ? -0.161 -2.021 -33.887 1.00 28.88 191 SER A O 1
ATOM 1444 N N . ALA A 1 192 ? 0.320 -4.043 -34.738 1.00 38.22 192 ALA A N 1
ATOM 1445 C CA . ALA A 1 192 ? 1.652 -4.132 -34.149 1.00 38.22 192 ALA A CA 1
ATOM 1446 C C . ALA A 1 192 ? 2.692 -3.590 -35.140 1.00 38.22 192 ALA A C 1
ATOM 1448 O O . ALA A 1 192 ? 2.771 -4.119 -36.243 1.00 38.22 192 ALA A O 1
ATOM 1449 N N . THR A 1 193 ? 3.478 -2.591 -34.723 1.00 33.00 193 THR A N 1
ATOM 1450 C CA . THR A 1 193 ? 4.869 -2.331 -35.156 1.00 33.00 193 THR A CA 1
ATOM 1451 C C . THR A 1 193 ? 5.475 -1.231 -34.281 1.00 33.00 193 THR A C 1
ATOM 1453 O O . THR A 1 193 ? 5.034 -0.087 -34.329 1.00 33.00 193 THR A O 1
ATOM 1456 N N . ASP A 1 194 ? 6.499 -1.606 -33.520 1.00 32.19 194 ASP A N 1
ATOM 1457 C CA . ASP A 1 194 ? 7.769 -0.890 -33.357 1.00 32.19 194 ASP A CA 1
ATOM 1458 C C . ASP A 1 194 ? 7.766 0.619 -33.043 1.00 32.19 194 ASP A C 1
ATOM 1460 O O . ASP A 1 194 ? 7.801 1.471 -33.932 1.00 32.19 194 ASP A O 1
ATOM 1464 N N . THR A 1 195 ? 7.996 0.950 -31.770 1.00 37.09 195 THR A N 1
ATOM 1465 C CA . THR A 1 195 ? 9.297 1.454 -31.255 1.00 37.09 195 THR A CA 1
ATOM 1466 C C . THR A 1 195 ? 9.052 2.345 -30.031 1.00 37.09 195 THR A C 1
ATOM 1468 O O . THR A 1 195 ? 9.122 3.572 -30.108 1.00 37.09 195 THR A O 1
ATOM 1471 N N . GLU A 1 196 ? 8.819 1.732 -28.868 1.00 33.97 196 GLU A N 1
ATOM 1472 C CA . GLU A 1 196 ? 9.162 2.400 -27.606 1.00 33.97 196 GLU A CA 1
ATOM 1473 C C . GLU A 1 196 ? 10.669 2.730 -27.663 1.00 33.97 196 GLU A C 1
ATOM 1475 O O . GLU A 1 196 ? 11.462 1.865 -28.063 1.00 33.97 196 GLU A O 1
ATOM 1480 N N . PRO A 1 197 ? 11.105 3.963 -27.348 1.00 36.22 197 PRO A N 1
ATOM 1481 C CA . PRO A 1 197 ? 12.513 4.311 -27.434 1.00 36.22 197 PRO A CA 1
ATOM 1482 C C . PRO A 1 197 ? 13.298 3.457 -26.440 1.00 36.22 197 PRO A C 1
ATOM 1484 O O . PRO A 1 197 ? 13.095 3.570 -25.233 1.00 36.22 197 PRO A O 1
ATOM 1487 N N . ILE A 1 198 ? 14.219 2.633 -26.956 1.00 40.31 198 ILE A N 1
ATOM 1488 C CA . ILE A 1 198 ? 15.185 1.877 -26.151 1.00 40.31 198 ILE A CA 1
ATOM 1489 C C . ILE A 1 198 ? 15.811 2.857 -25.160 1.00 40.31 198 ILE A C 1
ATOM 1491 O O . ILE A 1 198 ? 16.543 3.765 -25.570 1.00 40.31 198 ILE A O 1
ATOM 1495 N N . VAL A 1 199 ? 15.495 2.694 -23.873 1.00 43.50 199 VAL A N 1
ATOM 1496 C CA . VAL A 1 199 ? 16.015 3.559 -22.815 1.00 43.50 199 VAL A CA 1
ATOM 1497 C C . VAL A 1 199 ? 17.530 3.434 -22.855 1.00 43.50 199 VAL A C 1
ATOM 1499 O O . VAL A 1 199 ? 18.089 2.361 -22.625 1.00 43.50 199 VAL A O 1
ATOM 1502 N N . LEU A 1 200 ? 18.191 4.523 -23.254 1.00 46.31 200 LEU A N 1
ATOM 1503 C CA . LEU A 1 200 ? 19.628 4.539 -23.490 1.00 46.31 200 LEU A CA 1
ATOM 1504 C C . LEU A 1 200 ? 20.332 4.221 -22.172 1.00 46.31 200 LEU A C 1
ATOM 1506 O O . LEU A 1 200 ? 20.309 5.030 -21.242 1.00 46.31 200 LEU A O 1
ATOM 1510 N N . ALA A 1 201 ? 20.922 3.026 -22.110 1.00 55.50 201 ALA A N 1
ATOM 1511 C CA . ALA A 1 201 ? 21.447 2.452 -20.885 1.00 55.50 201 ALA A CA 1
ATOM 1512 C C . ALA A 1 201 ? 22.404 3.416 -20.175 1.00 55.50 201 ALA A C 1
ATOM 1514 O O . ALA A 1 201 ? 23.230 4.089 -20.804 1.00 55.50 201 ALA A O 1
ATOM 1515 N N . ARG A 1 202 ? 22.283 3.498 -18.846 1.00 66.31 202 ARG A N 1
ATOM 1516 C CA . ARG A 1 202 ? 22.972 4.530 -18.067 1.00 66.31 202 ARG A CA 1
ATOM 1517 C C . ARG A 1 202 ? 24.488 4.365 -18.196 1.00 66.31 202 ARG A C 1
ATOM 1519 O O . ARG A 1 202 ? 25.017 3.328 -17.781 1.00 66.31 202 ARG A O 1
ATOM 1526 N N . PRO A 1 203 ? 25.210 5.368 -18.736 1.00 69.50 203 PRO A N 1
ATOM 1527 C CA . PRO A 1 203 ? 26.653 5.279 -18.865 1.00 69.50 203 PRO A CA 1
ATOM 1528 C C . PRO A 1 203 ? 27.290 5.261 -17.476 1.00 69.50 203 PRO A C 1
ATOM 1530 O O . PRO A 1 203 ? 26.876 5.986 -16.568 1.00 69.50 203 PRO A O 1
ATOM 1533 N N . MET A 1 204 ? 28.326 4.440 -17.325 1.00 78.44 204 MET A N 1
ATOM 1534 C CA . MET A 1 204 ? 29.062 4.298 -16.071 1.00 78.44 204 MET A CA 1
ATOM 1535 C C . MET A 1 204 ? 29.570 5.668 -15.558 1.00 78.44 204 MET A C 1
ATOM 1537 O O . MET A 1 204 ? 30.144 6.439 -16.337 1.00 78.44 204 MET A O 1
ATOM 1541 N N . PRO A 1 205 ? 29.378 6.009 -14.268 1.00 81.00 205 PRO A N 1
ATOM 1542 C CA . PRO A 1 205 ? 29.753 7.316 -13.739 1.00 81.00 205 PRO A CA 1
ATOM 1543 C C . PRO A 1 205 ? 31.274 7.505 -13.721 1.00 81.00 205 PRO A C 1
ATOM 1545 O O . PRO A 1 205 ? 32.042 6.573 -13.494 1.00 81.00 205 PRO A O 1
ATOM 1548 N N . LYS A 1 206 ? 31.723 8.755 -13.896 1.00 80.56 206 LYS A N 1
ATOM 1549 C CA . LYS A 1 206 ? 33.156 9.116 -13.918 1.00 80.56 206 LYS A CA 1
ATOM 1550 C C . LYS A 1 206 ? 33.864 8.957 -12.562 1.00 80.56 206 LYS A C 1
ATOM 1552 O O . LYS A 1 206 ? 35.090 8.997 -12.514 1.00 80.56 206 LYS A O 1
ATOM 1557 N N . SER A 1 207 ? 33.107 8.816 -11.477 1.00 80.50 207 SER A N 1
ATOM 1558 C CA . SER A 1 207 ? 33.591 8.690 -10.101 1.00 80.50 207 SER A CA 1
ATOM 1559 C C . SER A 1 207 ? 32.624 7.839 -9.267 1.00 80.50 207 SER A C 1
ATOM 1561 O O . SER A 1 207 ? 31.439 7.798 -9.604 1.00 80.50 207 SER A O 1
ATOM 1563 N N . PRO A 1 208 ? 33.069 7.212 -8.162 1.00 85.56 208 PRO A N 1
ATOM 1564 C CA . PRO A 1 208 ? 32.200 6.393 -7.316 1.00 85.56 208 PRO A CA 1
ATOM 1565 C C . PRO A 1 208 ? 31.156 7.233 -6.583 1.00 85.56 208 PRO A C 1
ATOM 1567 O O . PRO A 1 208 ? 31.429 8.381 -6.229 1.00 85.56 208 PRO A O 1
ATOM 1570 N N . PHE A 1 209 ? 30.011 6.633 -6.260 1.00 86.81 209 PHE A N 1
ATOM 1571 C CA . PHE A 1 209 ? 29.015 7.266 -5.389 1.00 86.81 209 PHE A CA 1
ATOM 1572 C C . PHE A 1 209 ? 29.513 7.369 -3.935 1.00 86.81 209 PHE A C 1
ATOM 1574 O O . PHE A 1 209 ? 30.308 6.547 -3.471 1.00 86.81 209 PHE A O 1
ATOM 1581 N N . ASP A 1 210 ? 29.005 8.338 -3.168 1.00 85.88 210 ASP A N 1
ATOM 1582 C CA . ASP A 1 210 ? 29.439 8.583 -1.781 1.00 85.88 210 ASP A CA 1
ATOM 1583 C C . ASP A 1 210 ? 29.204 7.393 -0.839 1.00 85.88 210 ASP A C 1
ATOM 1585 O O . ASP A 1 210 ? 29.954 7.184 0.119 1.00 85.88 210 ASP A O 1
ATOM 1589 N N . ASN A 1 211 ? 28.182 6.583 -1.113 1.00 85.44 211 ASN A N 1
ATOM 1590 C CA . ASN A 1 211 ? 27.842 5.355 -0.394 1.00 85.44 211 ASN A CA 1
ATOM 1591 C C . ASN A 1 211 ? 28.437 4.080 -1.031 1.00 85.44 211 ASN A C 1
ATOM 1593 O O . ASN A 1 211 ? 28.288 2.997 -0.459 1.00 85.44 211 ASN A O 1
ATOM 1597 N N . GLN A 1 212 ? 29.138 4.192 -2.163 1.00 90.31 212 GLN A N 1
ATOM 1598 C CA . GLN A 1 212 ? 29.779 3.066 -2.837 1.00 90.31 212 GLN A CA 1
ATOM 1599 C C . GLN A 1 212 ? 31.074 2.658 -2.126 1.00 90.31 212 GLN A C 1
ATOM 1601 O O . GLN A 1 212 ? 31.864 3.478 -1.642 1.00 90.31 212 GLN A O 1
ATOM 1606 N N . LYS A 1 213 ? 31.299 1.350 -2.067 1.00 90.81 213 LYS A N 1
ATOM 1607 C CA . LYS A 1 213 ? 32.537 0.729 -1.621 1.00 90.81 213 LYS A CA 1
ATOM 1608 C C . LYS A 1 213 ? 33.658 1.083 -2.598 1.00 90.81 213 LYS A C 1
ATOM 1610 O O . LYS A 1 213 ? 33.548 0.857 -3.802 1.00 90.81 213 LYS A O 1
ATOM 1615 N N . ARG A 1 214 ? 34.746 1.632 -2.062 1.00 92.12 214 ARG A N 1
ATOM 1616 C CA . ARG A 1 214 ? 36.007 1.832 -2.787 1.00 92.12 214 ARG A CA 1
ATOM 1617 C C . ARG A 1 214 ? 36.882 0.574 -2.661 1.00 92.12 214 ARG A C 1
ATOM 1619 O O . ARG A 1 214 ? 36.641 -0.214 -1.743 1.00 92.12 214 ARG A O 1
ATOM 1626 N N . PRO A 1 215 ? 37.883 0.386 -3.539 1.00 90.44 215 PRO A N 1
ATOM 1627 C CA . PRO A 1 215 ? 38.865 -0.687 -3.415 1.00 90.44 215 PRO A CA 1
ATOM 1628 C C . PRO A 1 215 ? 39.464 -0.783 -1.997 1.00 90.44 215 PRO A C 1
ATOM 1630 O O . PRO A 1 215 ? 39.659 0.254 -1.355 1.00 90.44 215 PRO A O 1
ATOM 1633 N N . PRO A 1 216 ? 39.769 -1.996 -1.494 1.00 92.38 216 PRO A N 1
ATOM 1634 C CA . PRO A 1 216 ? 39.793 -3.273 -2.215 1.00 92.38 216 PRO A CA 1
ATOM 1635 C C . PRO A 1 216 ? 38.414 -3.934 -2.414 1.00 92.38 216 PRO A C 1
ATOM 1637 O O . PRO A 1 216 ? 37.595 -4.037 -1.497 1.00 92.38 216 PRO A O 1
ATOM 1640 N N . CYS A 1 217 ? 38.188 -4.454 -3.623 1.00 91.88 217 CYS A N 1
ATOM 1641 C CA . CYS A 1 217 ? 36.954 -5.146 -4.005 1.00 91.88 217 CYS A CA 1
ATOM 1642 C C . CYS A 1 217 ? 37.003 -6.658 -3.707 1.00 91.88 217 CYS A C 1
ATOM 1644 O O . CYS A 1 217 ? 38.054 -7.299 -3.783 1.00 91.88 217 CYS A O 1
ATOM 1646 N N . LYS A 1 218 ? 35.851 -7.245 -3.362 1.00 91.62 218 LYS A N 1
ATOM 1647 C CA . LYS A 1 218 ? 35.699 -8.658 -2.975 1.00 91.62 218 LYS A CA 1
ATOM 1648 C C . LYS A 1 218 ? 35.627 -9.571 -4.205 1.00 91.62 218 LYS A C 1
ATOM 1650 O O . LYS A 1 218 ? 34.548 -9.908 -4.689 1.00 91.62 218 LYS A O 1
ATOM 1655 N N . LYS A 1 219 ? 36.784 -10.025 -4.683 1.00 88.88 219 LYS A N 1
ATOM 1656 C CA . LYS A 1 219 ? 36.870 -11.062 -5.727 1.00 88.88 219 LYS A CA 1
ATOM 1657 C C . LYS A 1 219 ? 36.249 -12.392 -5.238 1.00 88.88 219 LYS A C 1
ATOM 1659 O O . LYS A 1 219 ? 36.344 -12.682 -4.045 1.00 88.88 219 LYS A O 1
ATOM 1664 N N . PRO A 1 220 ? 35.633 -13.208 -6.117 1.00 86.75 220 PRO A N 1
ATOM 1665 C CA . PRO A 1 220 ? 35.382 -12.965 -7.544 1.00 86.75 220 PRO A CA 1
ATOM 1666 C C . PRO A 1 220 ? 34.104 -12.148 -7.829 1.00 86.75 220 PRO A C 1
ATOM 1668 O O . PRO A 1 220 ? 33.825 -11.860 -8.985 1.00 86.75 220 PRO A O 1
ATOM 1671 N N . VAL A 1 221 ? 33.325 -11.801 -6.797 1.00 90.94 221 VAL A N 1
ATOM 1672 C CA . VAL A 1 221 ? 31.961 -11.244 -6.917 1.00 90.94 221 VAL A CA 1
ATOM 1673 C C . VAL A 1 221 ? 31.951 -9.761 -7.306 1.00 90.94 221 VAL A C 1
ATOM 1675 O O . VAL A 1 221 ? 31.009 -9.290 -7.930 1.00 90.94 221 VAL A O 1
ATOM 1678 N N . GLU A 1 222 ? 32.995 -9.017 -6.948 1.00 93.00 222 GLU A N 1
ATOM 1679 C CA . GLU A 1 222 ? 33.137 -7.596 -7.265 1.00 93.00 222 GLU A CA 1
ATOM 1680 C C . GLU A 1 222 ? 34.327 -7.345 -8.204 1.00 93.00 222 GLU A C 1
ATOM 1682 O O . GLU A 1 222 ? 35.421 -7.886 -8.002 1.00 93.00 222 GLU A O 1
ATOM 1687 N N . VAL A 1 223 ? 34.141 -6.442 -9.169 1.00 92.44 223 VAL A N 1
ATOM 1688 C CA . VAL A 1 223 ? 35.198 -5.883 -10.021 1.00 92.44 223 VAL A CA 1
ATOM 1689 C C . VAL A 1 223 ? 35.465 -4.421 -9.672 1.00 92.44 223 VAL A C 1
ATOM 1691 O O . VAL A 1 223 ? 34.573 -3.694 -9.238 1.00 92.44 223 VAL A O 1
ATOM 1694 N N . GLU A 1 224 ? 36.703 -3.980 -9.873 1.00 93.31 224 GLU A N 1
ATOM 1695 C CA . GLU A 1 224 ? 37.090 -2.578 -9.722 1.00 93.31 224 GLU A CA 1
ATOM 1696 C C . GLU A 1 224 ? 36.883 -1.831 -11.046 1.00 93.31 224 GLU A C 1
ATOM 1698 O O . GLU A 1 224 ? 37.380 -2.257 -12.089 1.00 93.31 224 GLU A O 1
ATOM 1703 N N . ALA A 1 225 ? 36.147 -0.719 -11.008 1.00 86.31 225 ALA A N 1
ATOM 1704 C CA . ALA A 1 225 ? 35.989 0.190 -12.142 1.00 86.31 225 ALA A CA 1
ATOM 1705 C C . ALA A 1 225 ? 35.676 1.612 -11.648 1.00 86.31 225 ALA A C 1
ATOM 1707 O O . ALA A 1 225 ? 34.979 1.793 -10.650 1.00 86.31 225 ALA A O 1
ATOM 1708 N N . PHE A 1 226 ? 36.192 2.635 -12.339 1.00 87.31 226 PHE A N 1
ATOM 1709 C CA . PHE A 1 226 ? 35.946 4.056 -12.025 1.00 87.31 226 PHE A CA 1
ATOM 1710 C C . PHE A 1 226 ? 36.225 4.446 -10.553 1.00 87.31 226 PHE A C 1
ATOM 1712 O O . PHE A 1 226 ? 35.585 5.336 -10.001 1.00 87.31 226 PHE A O 1
ATOM 1719 N N . GLY A 1 227 ? 37.185 3.770 -9.904 1.00 87.06 227 GLY A N 1
ATOM 1720 C CA . GLY A 1 227 ? 37.570 3.986 -8.500 1.00 87.06 227 GLY A CA 1
ATOM 1721 C C .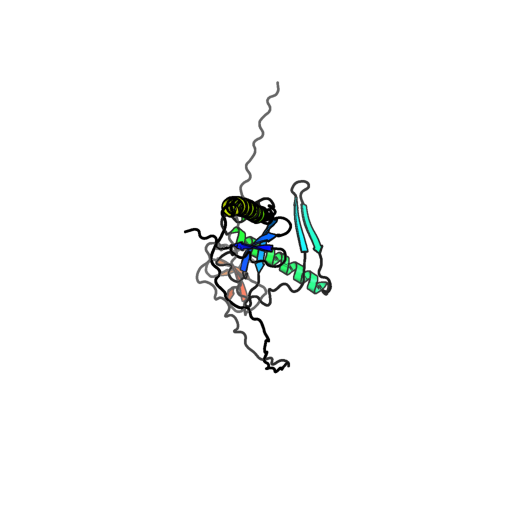 GLY A 1 227 ? 36.632 3.362 -7.454 1.00 87.06 227 GLY A C 1
ATOM 1722 O O . GLY A 1 227 ? 36.781 3.634 -6.261 1.00 87.06 227 GLY A O 1
ATOM 1723 N N . GLY A 1 228 ? 35.651 2.564 -7.882 1.00 92.00 228 GLY A N 1
ATOM 1724 C CA . GLY A 1 228 ? 34.655 1.910 -7.034 1.00 92.00 228 GLY A CA 1
ATOM 1725 C C . GLY A 1 228 ? 34.553 0.410 -7.308 1.00 92.00 228 GLY A C 1
ATOM 1726 O O . GLY A 1 228 ? 35.062 -0.096 -8.310 1.00 92.00 228 GLY A O 1
ATOM 1727 N N . CYS A 1 229 ? 33.885 -0.301 -6.405 1.00 94.25 229 CYS A N 1
ATOM 1728 C CA . CYS A 1 229 ? 33.576 -1.717 -6.559 1.00 94.25 229 CYS A CA 1
ATOM 1729 C C . CYS A 1 229 ? 32.185 -1.904 -7.176 1.00 94.25 229 CYS A C 1
ATOM 1731 O O . CYS A 1 229 ? 31.229 -1.222 -6.794 1.00 94.25 229 CYS A O 1
ATOM 1733 N N . TRP A 1 230 ? 32.082 -2.840 -8.115 1.00 93.81 230 TRP A N 1
ATOM 1734 C CA . TRP A 1 230 ? 30.886 -3.116 -8.908 1.00 93.81 230 TRP A CA 1
ATOM 1735 C C . TRP A 1 230 ? 30.591 -4.610 -8.935 1.00 93.81 230 TRP A C 1
ATOM 1737 O O . TRP A 1 230 ? 31.508 -5.415 -9.086 1.00 93.81 230 TRP A O 1
ATOM 1747 N N . VAL A 1 231 ? 29.320 -4.980 -8.826 1.00 93.62 231 VAL A N 1
ATOM 1748 C CA . VAL A 1 231 ? 28.849 -6.362 -8.965 1.00 93.62 231 VAL A CA 1
ATOM 1749 C C . VAL A 1 231 ? 28.321 -6.540 -10.393 1.00 93.62 231 VAL A C 1
ATOM 1751 O O . VAL A 1 231 ? 27.446 -5.767 -10.790 1.00 93.62 231 VAL A O 1
ATOM 1754 N N . PRO A 1 232 ? 28.844 -7.488 -11.192 1.00 92.38 232 PRO A N 1
ATOM 1755 C CA . PRO A 1 232 ? 28.292 -7.793 -12.506 1.00 92.38 232 PRO A CA 1
ATOM 1756 C C . PRO A 1 232 ? 26.942 -8.504 -12.359 1.00 92.38 232 PRO A C 1
ATOM 1758 O O . PRO A 1 232 ? 26.807 -9.421 -11.551 1.00 92.38 232 PRO A O 1
ATOM 1761 N N . HIS A 1 233 ? 25.964 -8.106 -13.166 1.00 87.56 233 HIS A N 1
ATOM 1762 C CA . HIS A 1 233 ? 24.694 -8.810 -13.313 1.00 87.56 233 HIS A CA 1
ATOM 1763 C C . HIS A 1 233 ? 24.778 -9.815 -14.470 1.00 87.56 233 HIS A C 1
ATOM 1765 O O . HIS A 1 233 ? 25.539 -9.630 -15.420 1.00 87.56 233 HIS A O 1
ATOM 1771 N N . GLU A 1 234 ? 23.946 -10.855 -14.433 1.00 86.44 234 GLU A N 1
ATOM 1772 C CA . GLU A 1 234 ? 23.794 -11.801 -15.552 1.00 86.44 234 GLU A CA 1
ATOM 1773 C C . GLU A 1 234 ? 23.014 -11.207 -16.742 1.00 86.44 234 GLU A C 1
ATOM 1775 O O . GLU A 1 234 ? 23.055 -11.747 -17.848 1.00 86.44 234 GLU A O 1
ATOM 1780 N N . ILE A 1 235 ? 22.348 -10.062 -16.532 1.00 81.88 235 ILE A N 1
ATOM 1781 C CA . ILE A 1 235 ? 21.635 -9.325 -17.578 1.00 81.88 235 ILE A CA 1
ATOM 1782 C C . ILE A 1 235 ? 22.676 -8.665 -18.490 1.00 81.88 235 ILE A C 1
ATOM 1784 O O . ILE A 1 235 ? 23.652 -8.060 -18.032 1.00 81.88 235 ILE A O 1
ATOM 1788 N N . ARG A 1 236 ? 22.463 -8.804 -19.799 1.00 83.69 236 ARG A N 1
ATOM 1789 C CA . ARG A 1 236 ? 23.243 -8.135 -20.845 1.00 83.69 236 ARG A CA 1
ATOM 1790 C C . ARG A 1 236 ? 22.521 -6.876 -21.305 1.00 83.69 236 ARG A C 1
ATOM 1792 O O . ARG A 1 236 ? 21.319 -6.752 -21.107 1.00 83.69 236 ARG A O 1
ATOM 1799 N N . ALA A 1 237 ? 23.266 -5.982 -21.945 1.00 80.00 237 ALA A N 1
ATOM 1800 C CA . ALA A 1 237 ? 22.717 -4.796 -22.591 1.00 80.00 237 ALA A CA 1
AT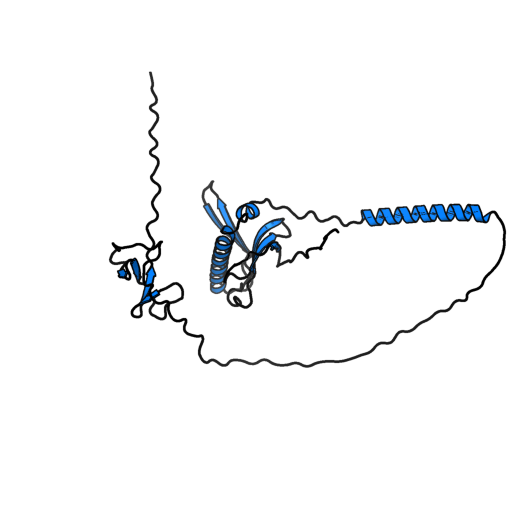OM 1801 C C . ALA A 1 237 ? 21.544 -5.139 -23.546 1.00 80.00 237 ALA A C 1
ATOM 1803 O O . ALA A 1 237 ? 21.643 -6.147 -24.257 1.00 80.00 237 ALA A O 1
ATOM 1804 N N . PRO A 1 238 ? 20.479 -4.312 -23.619 1.00 83.88 238 PRO A N 1
ATOM 1805 C CA . PRO A 1 238 ? 20.290 -3.046 -22.904 1.00 83.88 238 PRO A CA 1
ATOM 1806 C C . PRO A 1 238 ? 19.977 -3.251 -21.414 1.00 83.88 238 PRO A C 1
ATOM 1808 O O . PRO A 1 238 ? 19.173 -4.099 -21.037 1.00 83.88 238 PRO A O 1
ATOM 1811 N N . CYS A 1 239 ? 20.628 -2.464 -20.558 1.00 81.38 239 CYS A N 1
ATOM 1812 C CA . CYS A 1 239 ? 20.439 -2.556 -19.113 1.00 81.38 239 CYS A CA 1
ATOM 1813 C C . CYS A 1 239 ? 19.177 -1.794 -18.656 1.00 81.38 239 CYS A C 1
ATOM 1815 O O . CYS A 1 239 ? 18.993 -0.658 -19.095 1.00 81.38 239 CYS A O 1
ATOM 1817 N N . PRO A 1 240 ? 18.342 -2.362 -17.759 1.00 80.69 240 PRO A N 1
ATOM 1818 C CA . PRO A 1 240 ? 17.237 -1.637 -17.125 1.00 80.69 240 PRO A CA 1
ATOM 1819 C C . PRO A 1 240 ? 17.748 -0.472 -16.263 1.00 80.69 240 PRO A C 1
ATOM 1821 O O . PRO A 1 240 ? 18.918 -0.446 -15.879 1.00 80.69 240 PRO A O 1
ATOM 1824 N N . ASP A 1 241 ? 16.862 0.470 -15.932 1.00 79.12 241 ASP A N 1
ATOM 1825 C CA . ASP A 1 241 ? 17.195 1.789 -15.364 1.00 79.12 241 ASP A CA 1
ATOM 1826 C C . ASP A 1 241 ? 18.069 1.787 -14.095 1.00 79.12 241 ASP A C 1
ATOM 1828 O O . ASP A 1 241 ? 18.839 2.725 -13.874 1.00 79.12 241 ASP A O 1
ATOM 1832 N N . ASP A 1 242 ? 17.990 0.740 -13.274 1.00 80.19 242 ASP A N 1
ATOM 1833 C CA . ASP A 1 242 ? 18.772 0.609 -12.037 1.00 80.19 242 ASP A CA 1
ATOM 1834 C C . ASP A 1 242 ? 20.208 0.097 -12.260 1.00 80.19 242 ASP A C 1
ATOM 1836 O O . ASP A 1 242 ? 21.030 0.091 -11.335 1.00 80.19 242 ASP A O 1
ATOM 1840 N N . LEU A 1 243 ? 20.528 -0.342 -13.481 1.00 85.50 243 LEU A N 1
ATOM 1841 C CA . LEU A 1 243 ? 21.793 -0.973 -13.840 1.00 85.50 243 LEU A CA 1
ATOM 1842 C C . LEU A 1 243 ? 22.640 -0.092 -14.767 1.00 85.50 243 LEU A C 1
ATOM 1844 O O . LEU A 1 243 ? 22.156 0.545 -15.700 1.00 85.50 243 LEU A O 1
ATOM 1848 N N . TYR A 1 244 ? 23.952 -0.110 -14.540 1.00 87.62 244 TYR A N 1
ATOM 1849 C CA . TYR A 1 244 ? 24.917 0.645 -15.339 1.00 87.62 244 TYR A CA 1
ATOM 1850 C C . TYR A 1 244 ? 25.527 -0.244 -16.414 1.00 87.62 244 TYR A C 1
ATOM 1852 O O . TYR A 1 244 ? 26.051 -1.318 -16.103 1.00 87.62 244 TYR A O 1
ATOM 1860 N N . GLU A 1 245 ? 25.505 0.208 -17.666 1.00 88.31 245 GLU A N 1
ATOM 1861 C CA . GLU A 1 245 ? 26.099 -0.549 -18.764 1.00 88.31 245 GLU A CA 1
ATOM 1862 C C . GLU A 1 245 ? 27.601 -0.279 -18.890 1.00 88.31 245 GLU A C 1
ATOM 1864 O O . GLU A 1 245 ? 28.077 0.861 -18.850 1.00 88.31 245 GLU A O 1
ATOM 1869 N N . ARG A 1 246 ? 28.361 -1.354 -19.107 1.00 84.00 246 ARG A N 1
ATOM 1870 C CA . ARG A 1 246 ? 29.718 -1.301 -19.648 1.00 84.00 246 ARG A CA 1
ATOM 1871 C C . ARG A 1 246 ? 30.000 -2.553 -20.473 1.00 84.00 246 ARG A C 1
ATOM 1873 O O . ARG A 1 246 ? 29.798 -3.664 -19.996 1.00 84.00 246 ARG A O 1
ATOM 1880 N N . GLU A 1 247 ? 30.541 -2.374 -21.680 1.00 83.94 247 GLU A N 1
ATOM 1881 C CA . GLU A 1 247 ? 31.012 -3.477 -22.543 1.00 83.94 247 GLU A CA 1
ATOM 1882 C C . GLU A 1 247 ? 29.929 -4.559 -22.781 1.00 83.94 247 GLU A C 1
ATOM 1884 O O . GLU A 1 247 ? 30.212 -5.757 -22.775 1.00 83.94 247 GLU A O 1
ATOM 1889 N N . GLY A 1 248 ? 28.667 -4.136 -22.951 1.00 82.75 248 GLY A N 1
ATOM 1890 C CA . GLY A 1 248 ? 27.516 -5.023 -23.163 1.00 82.75 248 GLY A CA 1
ATOM 1891 C C . GLY A 1 248 ? 27.028 -5.780 -21.917 1.00 82.75 248 GLY A C 1
ATOM 1892 O O . GLY A 1 248 ? 26.195 -6.682 -22.036 1.00 82.75 248 GLY A O 1
ATOM 1893 N N . LYS A 1 249 ? 27.544 -5.450 -20.726 1.00 87.25 249 LYS A N 1
ATOM 1894 C CA . LYS A 1 249 ? 27.184 -6.056 -19.435 1.00 87.25 249 LYS A CA 1
ATOM 1895 C C . LYS A 1 249 ? 26.615 -5.017 -18.480 1.00 87.25 249 LYS A C 1
ATOM 1897 O O . LYS A 1 249 ? 27.030 -3.858 -18.500 1.00 87.25 249 LYS A O 1
ATOM 1902 N N . CYS A 1 250 ? 25.726 -5.466 -17.604 1.00 90.31 250 CYS A N 1
ATOM 1903 C CA . CYS A 1 250 ? 25.075 -4.628 -16.608 1.00 90.31 250 CYS A CA 1
ATOM 1904 C C . CYS A 1 250 ? 25.739 -4.767 -15.229 1.00 90.31 250 CYS A C 1
ATOM 1906 O O . CYS A 1 250 ? 26.196 -5.851 -14.859 1.00 90.31 250 CYS A O 1
ATOM 1908 N N . TYR A 1 251 ? 25.802 -3.675 -14.465 1.00 91.38 251 TYR A N 1
ATOM 1909 C CA . TYR A 1 251 ? 26.508 -3.612 -13.182 1.00 91.38 251 TYR A CA 1
ATOM 1910 C C . TYR A 1 251 ? 25.729 -2.850 -12.103 1.00 91.38 251 TYR A C 1
ATOM 1912 O O . TYR A 1 251 ? 25.104 -1.827 -12.381 1.00 91.38 251 TYR A O 1
ATOM 1920 N N . LEU A 1 252 ? 25.866 -3.304 -10.853 1.00 92.50 252 LEU A N 1
ATOM 1921 C CA . LEU A 1 252 ? 25.406 -2.613 -9.643 1.00 92.50 252 LEU A CA 1
ATOM 1922 C C . LEU A 1 252 ? 26.591 -2.038 -8.846 1.00 92.50 252 LEU A C 1
ATOM 1924 O O . LEU A 1 252 ? 27.606 -2.726 -8.693 1.00 92.50 252 LEU A O 1
ATOM 1928 N N . PRO A 1 253 ? 26.491 -0.822 -8.277 1.00 92.81 253 PRO A N 1
ATOM 1929 C CA . PRO A 1 253 ? 27.510 -0.296 -7.373 1.00 92.81 253 PRO A CA 1
ATOM 1930 C C . PRO A 1 253 ? 27.475 -1.047 -6.032 1.00 92.81 253 PRO A C 1
ATOM 1932 O O . PRO A 1 253 ? 26.454 -1.080 -5.347 1.00 92.81 253 PRO A O 1
ATOM 1935 N N . ALA A 1 254 ? 28.600 -1.630 -5.612 1.00 91.88 254 ALA A N 1
ATOM 1936 C CA . ALA A 1 254 ? 28.680 -2.313 -4.322 1.00 91.88 254 ALA A CA 1
ATOM 1937 C C . ALA A 1 254 ? 28.607 -1.292 -3.172 1.00 91.88 254 ALA A C 1
ATOM 1939 O O . ALA A 1 254 ? 29.403 -0.354 -3.123 1.00 91.88 254 ALA A O 1
ATOM 1940 N N . ALA A 1 255 ? 27.684 -1.464 -2.225 1.00 90.25 255 ALA A N 1
ATOM 1941 C CA . ALA A 1 255 ? 27.535 -0.556 -1.086 1.00 90.25 255 ALA A CA 1
ATOM 1942 C C . ALA A 1 255 ? 28.664 -0.712 -0.047 1.00 90.25 255 ALA A C 1
ATOM 1944 O O . ALA A 1 255 ? 29.220 -1.798 0.144 1.00 90.25 255 ALA A O 1
ATOM 1945 N N . LYS A 1 256 ? 28.983 0.369 0.677 1.00 87.44 256 LYS A N 1
ATOM 1946 C CA . LYS A 1 256 ? 29.849 0.305 1.869 1.00 87.44 256 LYS A CA 1
ATOM 1947 C C . LYS A 1 256 ? 29.242 -0.634 2.931 1.00 87.44 256 LYS A C 1
ATOM 1949 O O . LYS A 1 256 ? 28.030 -0.578 3.150 1.00 87.44 256 LYS A O 1
ATOM 1954 N N . PRO A 1 257 ? 30.052 -1.441 3.646 1.00 76.31 257 PRO A N 1
ATOM 1955 C CA . PRO A 1 257 ? 29.565 -2.212 4.786 1.00 76.31 257 PRO A CA 1
ATOM 1956 C C . PRO A 1 257 ? 28.941 -1.292 5.843 1.00 76.31 257 PRO A C 1
ATOM 1958 O O . PRO A 1 257 ? 29.549 -0.293 6.231 1.00 76.31 257 PRO A O 1
ATOM 1961 N N . LYS A 1 258 ? 27.747 -1.636 6.339 1.00 72.06 258 LYS A N 1
ATOM 1962 C CA . LYS A 1 258 ? 27.197 -0.999 7.543 1.00 72.06 258 LYS A CA 1
ATOM 1963 C C . LYS A 1 258 ? 28.067 -1.402 8.734 1.00 72.06 258 LYS A C 1
ATOM 1965 O O . LYS A 1 258 ? 28.356 -2.584 8.903 1.00 72.06 258 LYS A O 1
ATOM 1970 N N . ALA A 1 259 ? 28.479 -0.434 9.549 1.00 63.88 259 ALA A N 1
ATOM 1971 C CA . ALA A 1 259 ? 29.203 -0.724 10.780 1.00 63.88 259 ALA A CA 1
ATOM 1972 C C . ALA A 1 259 ? 28.288 -1.495 11.742 1.00 63.88 259 ALA A C 1
ATOM 1974 O O . ALA A 1 259 ? 27.205 -1.016 12.086 1.00 63.88 259 ALA A O 1
ATOM 1975 N N . THR A 1 260 ? 28.714 -2.681 12.173 1.00 56.91 260 THR A N 1
ATOM 1976 C CA . THR A 1 260 ? 28.022 -3.430 13.225 1.00 56.91 260 THR A CA 1
ATOM 1977 C C . THR A 1 260 ? 28.121 -2.635 14.531 1.00 56.91 260 THR A C 1
ATOM 1979 O O . THR A 1 260 ? 29.238 -2.270 14.909 1.00 56.91 260 THR A O 1
ATOM 1982 N N . PRO A 1 261 ? 27.014 -2.346 15.240 1.00 60.69 261 PRO A N 1
ATOM 1983 C CA . PRO A 1 261 ? 27.100 -1.718 16.552 1.00 60.69 261 PRO A CA 1
ATOM 1984 C C . PRO A 1 261 ? 27.869 -2.640 17.504 1.00 60.69 261 PRO A C 1
ATOM 1986 O O . PRO A 1 261 ? 27.561 -3.827 17.616 1.00 60.69 261 PRO A O 1
ATOM 1989 N N . ALA A 1 262 ? 28.893 -2.101 18.168 1.00 63.97 262 ALA A N 1
ATOM 1990 C CA . ALA A 1 262 ? 29.681 -2.859 19.129 1.00 63.97 262 ALA A CA 1
ATOM 1991 C C . ALA A 1 262 ? 28.802 -3.267 20.321 1.00 63.97 262 ALA A C 1
ATOM 1993 O O . ALA A 1 262 ? 28.102 -2.432 20.897 1.00 63.97 262 ALA A O 1
ATOM 1994 N N . ALA A 1 263 ? 28.844 -4.546 20.694 1.00 61.69 263 ALA A N 1
ATOM 1995 C CA . ALA A 1 263 ? 28.125 -5.038 21.860 1.00 61.69 263 ALA A CA 1
ATOM 1996 C C . ALA A 1 263 ? 28.672 -4.377 23.135 1.00 61.69 263 ALA A C 1
ATOM 1998 O O . ALA A 1 263 ? 29.875 -4.417 23.402 1.00 61.69 263 ALA A O 1
ATOM 1999 N N . VAL A 1 264 ? 27.783 -3.783 23.933 1.00 54.12 264 VAL A N 1
ATOM 2000 C CA . VAL A 1 264 ? 28.133 -3.254 25.255 1.00 54.12 264 VAL A CA 1
ATOM 2001 C C . VAL A 1 264 ? 28.432 -4.438 26.171 1.00 54.12 264 VAL A C 1
ATOM 2003 O O . VAL A 1 264 ? 27.550 -5.243 26.463 1.00 54.12 264 VAL A O 1
ATOM 2006 N N . SER A 1 265 ? 29.683 -4.546 26.616 1.00 54.16 265 SER A N 1
ATOM 2007 C CA . SER A 1 265 ? 30.095 -5.570 27.576 1.00 54.16 265 SER A CA 1
ATOM 2008 C C . SER A 1 265 ? 29.477 -5.273 28.943 1.00 54.16 265 SER A C 1
ATOM 2010 O O . SER A 1 265 ? 29.900 -4.347 29.636 1.00 54.16 265 SER A O 1
ATOM 2012 N N . LEU A 1 266 ? 28.461 -6.049 29.325 1.00 52.41 266 LEU A N 1
ATOM 2013 C CA . LEU A 1 266 ? 27.922 -6.037 30.681 1.00 52.41 266 LEU A CA 1
ATOM 2014 C C . LEU A 1 266 ? 28.896 -6.781 31.600 1.00 52.41 266 LEU A C 1
ATOM 2016 O O . LEU A 1 266 ? 28.940 -8.010 31.610 1.00 52.41 266 LEU A O 1
ATOM 2020 N N . GLN A 1 267 ? 29.676 -6.031 32.378 1.00 53.34 267 GLN A N 1
ATOM 2021 C CA . GLN A 1 267 ? 30.436 -6.608 33.485 1.00 53.34 267 GLN A CA 1
ATOM 2022 C C . GLN A 1 267 ? 29.455 -7.105 34.562 1.00 53.34 267 GLN A C 1
ATOM 2024 O O . GLN A 1 267 ? 28.578 -6.338 34.971 1.00 53.34 267 GLN A O 1
ATOM 2029 N N . PRO A 1 268 ? 29.570 -8.357 35.039 1.00 51.00 268 PRO A N 1
ATOM 2030 C CA . PRO A 1 268 ? 28.739 -8.836 36.132 1.00 51.00 268 PRO A CA 1
ATOM 2031 C C . PRO A 1 268 ? 29.131 -8.135 37.438 1.00 51.00 268 PRO A C 1
ATOM 2033 O O . PRO A 1 268 ? 30.304 -8.105 37.814 1.00 51.00 268 PRO A O 1
ATOM 2036 N N . LEU A 1 269 ? 28.137 -7.595 38.145 1.00 48.94 269 LEU A N 1
ATOM 2037 C CA . LEU A 1 269 ? 28.305 -7.119 39.517 1.00 48.94 269 LEU A CA 1
ATOM 2038 C C . LEU A 1 269 ? 28.702 -8.298 40.410 1.00 48.94 269 LEU A C 1
ATOM 2040 O O . LEU A 1 269 ? 27.966 -9.279 40.517 1.00 48.94 269 LEU A O 1
ATOM 2044 N N . ALA A 1 270 ? 29.863 -8.194 41.055 1.00 48.44 270 ALA A N 1
ATOM 2045 C CA . ALA A 1 270 ? 30.304 -9.175 42.033 1.00 48.44 270 ALA A CA 1
ATOM 2046 C C . ALA A 1 270 ? 29.385 -9.128 43.262 1.00 48.44 270 ALA A C 1
ATOM 2048 O O . ALA A 1 270 ? 29.357 -8.135 43.990 1.00 48.44 270 ALA A O 1
ATOM 2049 N N . VAL A 1 271 ? 28.649 -10.213 43.499 1.00 55.31 271 VAL A N 1
ATOM 2050 C CA . VAL A 1 271 ? 27.957 -10.436 44.770 1.00 55.31 271 VAL A CA 1
ATOM 2051 C C . VAL A 1 271 ? 29.018 -10.800 45.803 1.00 55.31 271 VAL A C 1
ATOM 2053 O O . VAL A 1 271 ? 29.653 -11.846 45.695 1.00 55.31 271 VAL A O 1
ATOM 2056 N N . GLN A 1 272 ? 29.228 -9.925 46.786 1.00 48.50 272 GLN A N 1
ATOM 2057 C CA . GLN A 1 272 ? 29.962 -10.282 47.996 1.00 48.50 272 GLN A CA 1
ATOM 2058 C C . GLN A 1 272 ? 29.028 -11.079 48.910 1.00 48.50 272 GLN A C 1
ATOM 2060 O O . GLN A 1 272 ? 27.906 -10.649 49.175 1.00 48.50 272 GLN A O 1
ATOM 2065 N N . SER A 1 273 ? 29.500 -12.231 49.374 1.00 54.66 273 SER A N 1
ATOM 2066 C CA . SER A 1 273 ? 28.844 -13.064 50.380 1.00 54.66 273 SER A CA 1
ATOM 2067 C C . SER A 1 273 ? 29.809 -13.284 51.542 1.00 54.66 273 SER A C 1
ATOM 2069 O O . SER A 1 273 ? 30.909 -13.797 51.317 1.00 54.66 273 SER A O 1
ATOM 2071 N N . GLU A 1 274 ? 29.383 -12.898 52.744 1.00 49.38 274 GLU A N 1
ATOM 2072 C CA . GLU A 1 274 ? 29.868 -13.476 54.008 1.00 49.38 274 GLU A CA 1
ATOM 2073 C C . GLU A 1 274 ? 29.261 -14.875 54.224 1.00 49.38 274 GLU A C 1
ATOM 2075 O O . GLU A 1 274 ? 28.120 -15.095 53.746 1.00 49.38 274 GLU A O 1
#

pLDDT: mean 73.14, std 22.5, range [25.53, 96.88]

Sequence (274 aa):
MSKDQHQRVVQLGPYQLGPRYKHTGEFGRIFRARRAETGAPALVLQPTARQAEDAPLTDWQVRLTSSVAPAYFALEVERPPTSAHPVDAAEELGFMVEDAERVLQVAMMRPGTLEFLSTPPHRPRESAPRIQSRRRIALAAGIGALVAAALLAFTHRASPGVQVVVDADAEGAGTGWGGSGNVADDVVLTSATDTEPIVLARPMPKSPFDNQKRPPCKKPVEVEAFGGCWVPHEIRAPCPDDLYEREGKCYLPAAKPKATPAAVSLQPLAVQSE

Radius of gyration: 36.08 Å; chains: 1; bounding box: 106×70×90 Å

Secondary structure (DSSP, 8-state):
---------EEETTEEEEEEPS--TTS-EEEEEEETTT--EEEEEE--GGGSTTS--S--EEEEEEEETTEEEEEEEEE--SS--HHHHHHHHHHHHHHHHHHHHHHHTSTTHHHHHTSPP--------SHHHHHHHHHHHHHHHHHHHHHHHHHTTS------------------------------------------PEEPPSS--TTBPPSSP-TTT-EEETTEEEEEEEEESSPPTTSEEETTEEEEEPBPPPPPPPP---PPP-----

Foldseek 3Di:
DDPPPPPPQDDDVQWGFDDWDPPLDQQAIWTFIARQPFQQTDIDGDHDPSCPVLDQPFDWDWDWDADVVVGDIDIGTPDFGDDDDPVVSVVSVVSVVVSVVSSCVSQVVDPCSVVRNPDGRDNDPPPPPVVVVVVVVVVVVVVVVVVVVVVVVVVVVDDDDDDDDDDDDDDDDDDDDDDDDDDDDDDDDDDDDDDDDLPQAAADDLAADPQFAFDPEDPPQWDDDNRGTKGWDPDFPPDPPQWHDDPRTTIHGHGDDDDDPDDDDDDDDDDDDD